Protein AF-A0A7S6M6T1-F1 (afdb_monomer)

Mean predicted aligned error: 17.31 Å

Secondary structure (DSSP, 8-state):
-----------------------------------------S-PPP--PPPPPP--PPPP--------------SSHHHHHHHHHHHHHHHHHHHHHHHHHHHHTT-HHHHHHHHHHHHHH--HHHHHHHHHHHHHHHSS-HHHHHHHHHHHHHHHHHTTS--------TTTHHHHHHHHHHHHHHHHT-EETTEEHHHHHH------S--TTHHHHHHHHHHHHHHHHHHHHH-THHHH-HHHHHHHHHHHHHHHHHHHHHHHSTTSTTS-----TT-------------------------------PPPPPP-----

Radius of gyration: 31.73 Å; Cα contacts (8 Å, |Δi|>4): 211; chains: 1; bounding box: 79×92×65 Å

Nearest PDB structures (foldseek):
  3zc1-assembly1_A  TM=2.848E-01  e=8.333E+00  Archaeoglobus fulgidus

Structure (mmCIF, N/CA/C/O backbone):
data_AF-A0A7S6M6T1-F1
#
_entry.id   AF-A0A7S6M6T1-F1
#
loop_
_atom_site.group_PDB
_atom_site.id
_atom_site.type_symbol
_atom_site.label_atom_id
_atom_site.label_alt_id
_atom_site.label_comp_id
_atom_site.label_asym_id
_atom_site.label_entity_id
_atom_site.label_seq_id
_atom_site.pdbx_PDB_ins_code
_atom_site.Cartn_x
_atom_site.Cartn_y
_atom_site.Cartn_z
_atom_site.occupancy
_atom_site.B_iso_or_equiv
_atom_site.auth_seq_id
_atom_site.auth_comp_id
_atom_site.auth_asym_id
_atom_site.auth_atom_id
_atom_site.pdbx_PDB_model_num
ATOM 1 N N . MET A 1 1 ? -15.841 44.728 19.110 1.00 36.66 1 MET A N 1
ATOM 2 C CA . MET A 1 1 ? -14.824 44.613 20.176 1.00 36.66 1 MET A CA 1
ATOM 3 C C . MET A 1 1 ? -13.758 43.644 19.700 1.00 36.66 1 MET A C 1
ATOM 5 O O . MET A 1 1 ? -14.072 42.495 19.432 1.00 36.66 1 MET A O 1
ATOM 9 N N . ARG A 1 2 ? -12.551 44.159 19.454 1.00 30.41 2 ARG A N 1
ATOM 10 C CA . ARG A 1 2 ? -11.388 43.414 18.962 1.00 30.41 2 ARG A CA 1
ATOM 11 C C . ARG A 1 2 ? -10.599 42.920 20.171 1.00 30.41 2 ARG A C 1
ATOM 13 O O . ARG A 1 2 ? -10.241 43.742 21.007 1.00 30.41 2 ARG A O 1
ATOM 20 N N . VAL A 1 3 ? -10.320 41.623 20.240 1.00 38.81 3 VAL A N 1
ATOM 21 C CA . VAL A 1 3 ? -9.345 41.059 21.178 1.00 38.81 3 VAL A CA 1
ATOM 22 C C . VAL A 1 3 ? -8.226 40.456 20.339 1.00 38.81 3 VAL A C 1
ATOM 24 O O . VAL A 1 3 ? -8.420 39.476 19.626 1.00 38.81 3 VAL A O 1
ATOM 27 N N . LEU A 1 4 ? -7.086 41.141 20.373 1.00 37.97 4 LEU A N 1
ATOM 28 C CA . LEU A 1 4 ? -5.793 40.695 19.871 1.00 37.97 4 LEU A CA 1
ATOM 29 C C . LEU A 1 4 ? -5.224 39.667 20.851 1.00 37.97 4 LEU A C 1
ATOM 31 O O . LEU A 1 4 ? -5.152 39.953 22.043 1.00 37.97 4 LEU A O 1
ATOM 35 N N . TRP A 1 5 ? -4.757 38.530 20.344 1.00 39.44 5 TRP A N 1
ATOM 36 C CA . TRP A 1 5 ? -3.744 37.725 21.021 1.00 39.44 5 TRP A CA 1
ATOM 37 C C . TRP A 1 5 ? -2.623 37.418 20.029 1.00 39.44 5 TRP A C 1
ATOM 39 O O . TRP A 1 5 ? -2.802 36.682 19.062 1.00 39.44 5 TRP A O 1
ATOM 49 N N . LEU A 1 6 ? -1.482 38.065 20.275 1.00 36.00 6 LEU A N 1
ATOM 50 C CA . LEU A 1 6 ? -0.175 37.715 19.736 1.00 36.00 6 LEU A CA 1
ATOM 51 C C . LEU A 1 6 ? 0.316 36.450 20.452 1.00 36.00 6 LEU A C 1
ATOM 53 O O . LEU A 1 6 ? 0.335 36.407 21.679 1.00 36.00 6 LEU A O 1
ATOM 57 N N . GLY A 1 7 ? 0.785 35.470 19.687 1.00 34.31 7 GLY A N 1
ATOM 58 C CA . GLY A 1 7 ? 1.542 34.327 20.187 1.00 34.31 7 GLY A CA 1
ATOM 59 C C . GLY A 1 7 ? 2.651 33.999 19.200 1.00 34.31 7 GLY A C 1
ATOM 60 O O . GLY A 1 7 ? 2.422 33.306 18.215 1.00 34.31 7 GLY A O 1
ATOM 61 N N . ALA A 1 8 ? 3.831 34.565 19.440 1.00 33.00 8 ALA A N 1
ATOM 62 C CA . ALA A 1 8 ? 5.048 34.298 18.692 1.00 33.00 8 ALA A CA 1
ATOM 63 C C . ALA A 1 8 ? 5.618 32.928 19.090 1.00 33.00 8 ALA A C 1
ATOM 65 O O . ALA A 1 8 ? 5.838 32.675 20.273 1.00 33.00 8 ALA A O 1
ATOM 66 N N . LEU A 1 9 ? 5.908 32.073 18.108 1.00 40.16 9 LEU A N 1
ATOM 67 C CA . LEU A 1 9 ? 6.779 30.912 18.280 1.00 40.16 9 LEU A CA 1
ATOM 68 C C . LEU A 1 9 ? 7.925 31.012 17.275 1.00 40.16 9 LEU A C 1
ATOM 70 O O . LEU A 1 9 ? 7.750 30.892 16.065 1.00 40.16 9 LEU A O 1
ATOM 74 N N . VAL A 1 10 ? 9.096 31.289 17.837 1.00 34.62 10 VAL A N 1
ATOM 75 C CA . VAL A 1 10 ? 10.409 31.275 17.202 1.00 34.62 10 VAL A CA 1
ATOM 76 C C . VAL A 1 10 ? 10.807 29.813 17.002 1.00 34.62 10 VAL A C 1
ATOM 78 O O . VAL A 1 10 ? 11.000 29.097 17.980 1.00 34.62 10 VAL A O 1
ATOM 81 N N . PHE A 1 11 ? 10.945 29.366 15.753 1.00 37.78 11 PHE A N 1
ATOM 82 C CA . PHE A 1 11 ? 11.653 28.126 15.434 1.00 37.78 11 PHE A CA 1
ATOM 83 C C . PHE A 1 11 ? 13.050 28.477 14.928 1.00 37.78 11 PHE A C 1
ATOM 85 O O . PHE A 1 11 ? 13.212 29.104 13.882 1.00 37.78 11 PHE A O 1
ATOM 92 N N . GLY A 1 12 ? 14.053 28.102 15.723 1.00 30.45 12 GLY A N 1
ATOM 93 C CA . GLY A 1 12 ? 15.462 28.227 15.385 1.00 30.45 12 GLY A CA 1
ATOM 94 C C . GLY A 1 12 ? 15.832 27.301 14.232 1.00 30.45 12 GLY A C 1
ATOM 95 O O . GLY A 1 12 ? 15.594 26.094 14.281 1.00 30.45 12 GLY A O 1
ATOM 96 N N . ALA A 1 13 ? 16.426 27.891 13.200 1.00 32.97 13 ALA A N 1
ATOM 97 C CA . ALA A 1 13 ? 17.108 27.189 12.132 1.00 32.97 13 ALA A CA 1
ATOM 98 C C . ALA A 1 13 ? 18.477 26.722 12.647 1.00 32.97 13 ALA A C 1
ATOM 100 O O . ALA A 1 13 ? 19.371 27.537 12.864 1.00 32.97 13 ALA A O 1
ATOM 101 N N . SER A 1 14 ? 18.637 25.414 12.836 1.00 34.06 14 SER A N 1
ATOM 102 C CA . SER A 1 14 ? 19.954 24.793 12.985 1.00 34.06 14 SER A CA 1
ATOM 103 C C . SER A 1 14 ? 20.406 24.298 11.618 1.00 34.06 14 SER A C 1
ATOM 105 O O . SER A 1 14 ? 19.928 23.285 11.112 1.00 34.06 14 SER A O 1
ATOM 107 N N . SER A 1 15 ? 21.321 25.053 11.019 1.00 33.53 15 SER A N 1
ATOM 108 C CA . SER A 1 15 ? 22.139 24.658 9.879 1.00 33.53 15 SER A CA 1
ATOM 109 C C . SER A 1 15 ? 23.118 23.561 10.302 1.00 33.53 15 SER A C 1
ATOM 111 O O . SER A 1 15 ? 23.934 23.787 11.196 1.00 33.53 15 SER A O 1
ATOM 113 N N . VAL A 1 16 ? 23.081 22.406 9.641 1.00 36.31 16 VAL A N 1
ATOM 114 C CA . VAL A 1 16 ? 24.173 21.424 9.674 1.00 36.31 16 VAL A CA 1
ATOM 115 C C . VAL A 1 16 ? 24.619 21.202 8.224 1.00 36.31 16 VAL A C 1
ATOM 117 O O . VAL A 1 16 ? 23.756 21.056 7.355 1.00 36.31 16 VAL A O 1
ATOM 120 N N . PRO A 1 17 ? 25.930 21.289 7.941 1.00 38.47 17 PRO A N 1
ATOM 121 C CA . PRO A 1 17 ? 26.457 21.422 6.590 1.00 38.47 17 PRO A CA 1
ATOM 122 C C . PRO A 1 17 ? 26.414 20.123 5.781 1.00 38.47 17 PRO A C 1
ATOM 124 O O . PRO A 1 17 ? 26.372 19.017 6.315 1.00 38.47 17 PRO A O 1
ATOM 127 N N . ALA A 1 18 ? 26.444 20.319 4.465 1.00 37.12 18 ALA A N 1
ATOM 128 C CA . ALA A 1 18 ? 26.695 19.307 3.460 1.00 37.12 18 ALA A CA 1
ATOM 129 C C . ALA A 1 18 ? 28.127 18.770 3.589 1.00 37.12 18 ALA A C 1
ATOM 131 O O . ALA A 1 18 ? 29.072 19.533 3.409 1.00 37.12 18 ALA A O 1
ATOM 132 N N . ASP A 1 19 ? 28.260 17.467 3.825 1.00 31.38 19 ASP A N 1
ATOM 133 C CA . ASP A 1 19 ? 29.472 16.719 3.501 1.00 31.38 19 ASP A CA 1
ATOM 134 C C . ASP A 1 19 ? 29.151 15.774 2.345 1.00 31.38 19 ASP A C 1
ATOM 136 O O . ASP A 1 19 ? 28.375 14.820 2.456 1.00 31.38 19 ASP A O 1
ATOM 140 N N . ALA A 1 20 ? 29.729 16.130 1.203 1.00 37.19 20 ALA A N 1
ATOM 141 C CA . ALA A 1 20 ? 29.879 15.287 0.040 1.00 37.19 20 ALA A CA 1
ATOM 142 C C . ALA A 1 20 ? 31.019 14.277 0.272 1.00 37.19 20 ALA A C 1
ATOM 144 O O . ALA A 1 20 ? 31.945 14.523 1.038 1.00 37.19 20 ALA A O 1
ATOM 145 N N . ASP A 1 21 ? 30.945 13.172 -0.467 1.00 35.16 21 ASP A N 1
ATOM 146 C CA . ASP A 1 21 ? 32.032 12.236 -0.767 1.00 35.16 21 ASP A CA 1
ATOM 147 C C . ASP A 1 21 ? 32.557 11.314 0.344 1.00 35.16 21 ASP A C 1
ATOM 149 O O . ASP A 1 21 ? 33.642 11.503 0.885 1.00 35.16 21 ASP A O 1
ATOM 153 N N . ILE A 1 22 ? 31.895 10.156 0.491 1.00 40.47 22 ILE A N 1
ATOM 154 C CA . ILE A 1 22 ? 32.612 8.868 0.515 1.00 40.47 22 ILE A CA 1
ATOM 155 C C . ILE A 1 22 ? 31.914 7.879 -0.431 1.00 40.47 22 ILE A C 1
ATOM 157 O O . ILE A 1 22 ? 30.947 7.200 -0.085 1.00 40.47 22 ILE A O 1
ATOM 161 N N . LEU A 1 23 ? 32.459 7.778 -1.643 1.00 38.69 23 LEU A N 1
ATOM 162 C CA . LEU A 1 23 ? 32.300 6.643 -2.548 1.00 38.69 23 LEU A CA 1
ATOM 163 C C . LEU A 1 23 ? 33.016 5.414 -1.966 1.00 38.69 23 LEU A C 1
ATOM 165 O O . LEU A 1 23 ? 34.233 5.431 -1.783 1.00 38.69 23 LEU A O 1
ATOM 169 N N . ARG A 1 24 ? 32.301 4.298 -1.797 1.00 36.53 24 ARG A N 1
ATOM 170 C CA . ARG A 1 24 ? 32.852 2.973 -2.126 1.00 36.53 24 ARG A CA 1
ATOM 171 C C . ARG A 1 24 ? 31.738 1.970 -2.381 1.00 36.53 24 ARG A C 1
ATOM 173 O O . ARG A 1 24 ? 30.989 1.591 -1.486 1.00 36.53 24 ARG A O 1
ATOM 180 N N . ALA A 1 25 ? 31.674 1.556 -3.640 1.00 39.75 25 ALA A N 1
ATOM 181 C CA . ALA A 1 25 ? 30.889 0.446 -4.133 1.00 39.75 25 ALA A CA 1
ATOM 182 C C . ALA A 1 25 ? 31.080 -0.797 -3.251 1.00 39.75 25 ALA A C 1
ATOM 184 O O . ALA A 1 25 ? 32.192 -1.301 -3.099 1.00 39.75 25 ALA A O 1
ATOM 185 N N . SER A 1 26 ? 29.979 -1.297 -2.695 1.00 34.84 26 SER A N 1
ATOM 186 C CA . SER A 1 26 ? 29.872 -2.680 -2.245 1.00 34.84 26 SER A CA 1
ATOM 187 C C . SER A 1 26 ? 29.060 -3.415 -3.300 1.00 34.84 26 SER A C 1
ATOM 189 O O . SER A 1 26 ? 27.831 -3.363 -3.321 1.00 34.84 26 SER A O 1
ATOM 191 N N . SER A 1 27 ? 29.770 -4.056 -4.221 1.00 37.03 27 SER A N 1
ATOM 192 C CA . SER A 1 27 ? 29.250 -5.085 -5.112 1.00 37.03 27 SER A CA 1
ATOM 193 C C . SER A 1 27 ? 28.874 -6.311 -4.278 1.00 37.03 27 SER A C 1
ATOM 195 O O . SER A 1 27 ? 29.598 -7.300 -4.213 1.00 37.03 27 SER A O 1
ATOM 197 N N . ALA A 1 28 ? 27.733 -6.235 -3.594 1.00 38.28 28 ALA A N 1
ATOM 198 C CA . ALA A 1 28 ? 27.100 -7.410 -3.025 1.00 38.28 28 ALA A CA 1
ATOM 199 C C . ALA A 1 28 ? 26.429 -8.173 -4.169 1.00 38.28 28 ALA A C 1
ATOM 201 O O . ALA A 1 28 ? 25.360 -7.805 -4.656 1.00 38.28 28 ALA A O 1
ATOM 202 N N . SER A 1 29 ? 27.089 -9.234 -4.617 1.00 35.72 29 SER A N 1
ATOM 203 C CA . SER A 1 29 ? 26.518 -10.280 -5.453 1.00 35.72 29 SER A CA 1
ATOM 204 C C . SER A 1 29 ? 25.339 -10.909 -4.704 1.00 35.72 29 SER A C 1
ATOM 206 O O . SER A 1 29 ? 25.493 -11.818 -3.890 1.00 35.72 29 SER A O 1
ATOM 208 N N . CYS A 1 30 ? 24.136 -10.398 -4.953 1.00 33.50 30 CYS A N 1
ATOM 209 C CA . CYS A 1 30 ? 22.899 -11.038 -4.532 1.00 33.50 30 CYS A CA 1
ATOM 210 C C . CYS A 1 30 ? 22.705 -12.295 -5.383 1.00 33.50 30 CYS A C 1
ATOM 212 O O . CYS A 1 30 ? 22.097 -12.241 -6.450 1.00 33.50 30 CYS A O 1
ATOM 214 N N . HIS A 1 31 ? 23.226 -13.434 -4.918 1.00 30.86 31 HIS A N 1
ATOM 215 C CA . HIS A 1 31 ? 22.712 -14.716 -5.381 1.00 30.86 31 HIS A CA 1
ATOM 216 C C . HIS A 1 31 ? 21.223 -14.766 -4.997 1.00 30.86 31 HIS A C 1
ATOM 218 O O . HIS A 1 31 ? 20.850 -14.670 -3.826 1.00 30.86 31 HIS A O 1
ATOM 224 N N . TRP A 1 32 ? 20.348 -14.807 -5.991 1.00 35.44 32 TRP A N 1
ATOM 225 C CA . TRP A 1 32 ? 18.948 -15.125 -5.768 1.00 35.44 32 TRP A CA 1
ATOM 226 C C . TRP A 1 32 ? 18.827 -16.644 -5.828 1.00 35.44 32 TRP A C 1
ATOM 228 O O . TRP A 1 32 ? 19.238 -17.222 -6.835 1.00 35.44 32 TRP A O 1
ATOM 238 N N . PRO A 1 33 ? 18.277 -17.327 -4.810 1.00 37.47 33 PRO A N 1
ATOM 239 C CA . PRO A 1 33 ? 17.824 -18.684 -5.039 1.00 37.47 33 PRO A CA 1
ATOM 240 C C . PRO A 1 33 ? 16.689 -18.603 -6.064 1.00 37.47 33 PRO A C 1
ATOM 242 O O . PRO A 1 33 ? 15.762 -17.804 -5.910 1.00 37.47 33 PRO A O 1
ATOM 245 N N . ALA A 1 34 ? 16.782 -19.399 -7.127 1.00 35.66 34 ALA A N 1
ATOM 246 C CA . ALA A 1 34 ? 15.692 -19.589 -8.068 1.00 35.66 34 ALA A CA 1
ATOM 247 C C . ALA A 1 34 ? 14.478 -20.123 -7.292 1.00 35.66 34 ALA A C 1
ATOM 249 O O . ALA A 1 34 ? 14.425 -21.293 -6.918 1.00 35.66 34 ALA A O 1
ATOM 250 N N . ILE A 1 35 ? 13.526 -19.243 -6.981 1.00 40.62 35 ILE A N 1
ATOM 251 C CA . ILE A 1 35 ? 12.243 -19.641 -6.410 1.00 40.62 35 ILE A CA 1
ATOM 252 C C . ILE A 1 35 ? 11.411 -20.153 -7.581 1.00 40.62 35 ILE A C 1
ATOM 254 O O . ILE A 1 35 ? 10.995 -19.380 -8.445 1.00 40.62 35 ILE A O 1
ATOM 258 N N . ASN A 1 36 ? 11.227 -21.471 -7.618 1.00 30.11 36 ASN A N 1
ATOM 259 C CA . ASN A 1 36 ? 10.348 -22.135 -8.565 1.00 30.11 36 ASN A CA 1
ATOM 260 C C . ASN A 1 36 ? 8.898 -21.722 -8.259 1.00 30.11 36 ASN A C 1
ATOM 262 O O . ASN A 1 36 ? 8.422 -21.893 -7.134 1.00 30.11 36 ASN A O 1
ATOM 266 N N . TRP A 1 37 ? 8.225 -21.119 -9.236 1.00 36.62 37 TRP A N 1
ATOM 267 C CA . TRP A 1 37 ? 6.844 -20.657 -9.118 1.00 36.62 37 TRP A CA 1
ATOM 268 C C . TRP A 1 37 ? 5.882 -21.786 -9.487 1.00 36.62 37 TRP A C 1
ATOM 270 O O . TRP A 1 37 ? 5.326 -21.777 -10.579 1.00 36.62 37 TRP A O 1
ATOM 280 N N . ASP A 1 38 ? 5.649 -22.709 -8.556 1.00 35.38 38 ASP A N 1
ATOM 281 C CA . ASP A 1 38 ? 4.478 -23.587 -8.602 1.00 35.38 38 ASP A CA 1
ATOM 282 C C . ASP A 1 38 ? 3.482 -23.163 -7.512 1.00 35.38 38 ASP A C 1
ATOM 284 O O . ASP A 1 38 ? 3.803 -23.095 -6.322 1.00 35.38 38 ASP A O 1
ATOM 288 N N . LEU A 1 39 ? 2.265 -22.812 -7.938 1.00 38.06 39 LEU A N 1
ATOM 289 C CA . LEU A 1 39 ? 1.120 -22.571 -7.057 1.00 38.06 39 LEU A CA 1
ATOM 290 C C . LEU A 1 39 ? 0.782 -23.853 -6.271 1.00 38.06 39 LEU A C 1
ATOM 292 O O . LEU A 1 39 ? 0.838 -24.935 -6.853 1.00 38.06 39 LEU A O 1
ATOM 296 N N . PRO A 1 40 ? 0.339 -23.775 -5.002 1.00 41.09 40 PRO A N 1
ATOM 297 C CA . PRO A 1 40 ? -0.180 -24.950 -4.326 1.00 41.09 40 PRO A CA 1
ATOM 298 C C . PRO A 1 40 ? -1.644 -25.175 -4.717 1.00 41.09 40 PRO A C 1
ATOM 300 O O . PRO A 1 40 ? -2.518 -24.404 -4.319 1.00 41.09 40 PRO A O 1
ATOM 303 N N . ASP A 1 41 ? -1.899 -26.273 -5.425 1.00 36.72 41 ASP A N 1
ATOM 304 C CA . ASP A 1 41 ? -3.097 -27.072 -5.185 1.00 36.72 41 ASP A CA 1
ATOM 305 C C . ASP A 1 41 ? -2.718 -28.274 -4.306 1.00 36.72 41 ASP A C 1
ATOM 307 O O . ASP A 1 41 ? -1.592 -28.768 -4.323 1.00 36.72 41 ASP A O 1
ATOM 311 N N . ALA A 1 42 ? -3.663 -28.661 -3.462 1.00 41.09 42 ALA A N 1
ATOM 312 C CA . ALA A 1 42 ? -3.578 -29.606 -2.356 1.00 41.09 42 ALA A CA 1
ATOM 313 C C . ALA A 1 42 ? -2.678 -30.857 -2.517 1.00 41.09 42 ALA A C 1
ATOM 315 O O . ALA A 1 42 ? -2.725 -31.556 -3.525 1.00 41.09 42 ALA A O 1
ATOM 316 N N . SER A 1 43 ? -2.070 -31.236 -1.378 1.00 32.62 43 SER A N 1
ATOM 317 C CA . SER A 1 43 ? -1.657 -32.590 -0.931 1.00 32.62 43 SER A CA 1
ATOM 318 C C . SER A 1 43 ? -0.147 -32.785 -0.760 1.00 32.62 43 SER A C 1
ATOM 320 O O . SER A 1 43 ? 0.594 -32.973 -1.715 1.00 32.62 43 SER A O 1
ATOM 322 N N . PHE A 1 44 ? 0.297 -32.823 0.500 1.00 35.47 44 PHE A N 1
ATOM 323 C CA . PHE A 1 44 ? 1.614 -33.332 0.888 1.00 35.47 44 PHE A CA 1
ATOM 324 C C . PHE A 1 44 ? 1.543 -34.848 1.121 1.00 35.47 44 PHE A C 1
ATOM 326 O O . PHE A 1 44 ? 0.858 -35.271 2.055 1.00 35.47 44 PHE A O 1
ATOM 333 N N . PRO A 1 45 ? 2.324 -35.666 0.401 1.00 41.38 45 PRO A N 1
ATOM 334 C CA . PRO A 1 45 ? 2.858 -36.896 0.947 1.00 41.38 45 PRO A CA 1
ATOM 335 C C . PRO A 1 45 ? 4.276 -36.649 1.477 1.00 41.38 45 PRO A C 1
ATOM 337 O O . PRO A 1 45 ? 5.200 -36.286 0.754 1.00 41.38 45 PRO A O 1
ATOM 340 N N . SER A 1 46 ? 4.419 -36.857 2.783 1.00 48.53 46 SER A N 1
ATOM 341 C CA . SER A 1 46 ? 5.687 -37.086 3.473 1.00 48.53 46 SER A CA 1
ATOM 342 C C . SER A 1 46 ? 6.414 -38.271 2.840 1.00 48.53 46 SER A C 1
ATOM 344 O O . SER A 1 46 ? 5.859 -39.359 2.887 1.00 48.53 46 SER A O 1
ATOM 346 N N . HIS A 1 47 ? 7.631 -38.087 2.314 1.00 40.19 47 HIS A N 1
ATOM 347 C CA . HIS A 1 47 ? 8.658 -39.135 2.252 1.00 40.19 47 HIS A CA 1
ATOM 348 C C . HIS A 1 47 ? 10.064 -38.559 2.012 1.00 40.19 47 HIS A C 1
ATOM 350 O O . HIS A 1 47 ? 10.295 -37.827 1.058 1.00 40.19 47 HIS A O 1
ATOM 356 N N . GLY A 1 48 ? 11.010 -39.007 2.845 1.00 35.56 48 GLY A N 1
ATOM 357 C CA . GLY A 1 48 ? 12.342 -39.420 2.389 1.00 35.56 48 GLY A CA 1
ATOM 358 C C . GLY A 1 48 ? 13.449 -38.367 2.370 1.00 35.56 48 GLY A C 1
ATOM 359 O O . GLY A 1 48 ? 13.653 -37.683 1.378 1.00 35.56 48 GLY A O 1
ATOM 360 N N . ILE A 1 49 ? 14.249 -38.345 3.437 1.00 47.94 49 ILE A N 1
ATOM 361 C CA . ILE A 1 49 ? 15.610 -37.789 3.450 1.00 47.94 49 ILE A CA 1
ATOM 362 C C . ILE A 1 49 ? 16.481 -38.630 2.493 1.00 47.94 49 ILE A C 1
ATOM 364 O O . ILE A 1 49 ? 16.575 -39.839 2.721 1.00 47.94 49 ILE A O 1
ATOM 368 N N . PRO A 1 50 ? 17.145 -38.060 1.468 1.00 52.12 50 PRO A N 1
ATOM 369 C CA . PRO A 1 50 ? 18.164 -38.793 0.727 1.00 52.12 50 PRO A CA 1
ATOM 370 C C . PRO A 1 50 ? 19.504 -38.802 1.491 1.00 52.12 50 PRO A C 1
ATOM 372 O O . PRO A 1 50 ? 19.861 -37.805 2.128 1.00 52.12 50 PRO A O 1
ATOM 375 N N . PRO A 1 51 ? 20.255 -39.918 1.452 1.00 54.44 51 PRO A N 1
ATOM 376 C CA . PRO A 1 51 ? 21.543 -40.033 2.117 1.00 54.44 51 PRO A CA 1
ATOM 377 C C . PRO A 1 51 ? 22.663 -39.277 1.388 1.00 54.44 51 PRO A C 1
ATOM 379 O O . PRO A 1 51 ? 22.657 -39.082 0.175 1.00 54.44 51 PRO A O 1
ATOM 382 N N . LYS A 1 52 ? 23.633 -38.888 2.216 1.00 49.53 52 LYS A N 1
ATOM 383 C CA . LYS A 1 52 ? 24.937 -38.278 1.936 1.00 49.53 52 LYS A CA 1
ATOM 384 C C . LYS A 1 52 ? 25.683 -39.046 0.830 1.00 49.53 52 LYS A C 1
ATOM 386 O O . LYS A 1 52 ? 25.884 -40.247 0.978 1.00 49.53 52 LYS A O 1
ATOM 391 N N . ALA A 1 53 ? 26.094 -38.350 -0.230 1.00 46.78 53 ALA A N 1
ATOM 392 C CA . ALA A 1 53 ? 26.999 -38.880 -1.248 1.00 46.78 53 ALA A CA 1
ATOM 393 C C . ALA A 1 53 ? 28.431 -38.393 -0.992 1.00 46.78 53 ALA A C 1
ATOM 395 O O . ALA A 1 53 ? 28.645 -37.258 -0.561 1.00 46.78 53 ALA A O 1
ATOM 396 N N . ASP A 1 54 ? 29.355 -39.316 -1.229 1.00 49.69 54 ASP A N 1
ATOM 397 C CA . ASP A 1 54 ? 30.760 -39.330 -0.849 1.00 49.69 54 ASP A CA 1
ATOM 398 C C . ASP A 1 54 ? 31.662 -38.316 -1.570 1.00 49.69 54 ASP A C 1
ATOM 400 O O . ASP A 1 54 ? 31.412 -37.894 -2.701 1.00 49.69 54 ASP A O 1
ATOM 404 N N . ASP A 1 55 ? 32.768 -38.008 -0.887 1.00 51.41 55 ASP A N 1
ATOM 405 C CA . ASP A 1 55 ? 33.952 -37.308 -1.379 1.00 51.41 55 ASP A CA 1
ATOM 406 C C . ASP A 1 55 ? 34.585 -38.048 -2.571 1.00 51.41 55 ASP A C 1
ATOM 408 O O . ASP A 1 55 ? 35.232 -39.088 -2.426 1.00 51.41 55 ASP A O 1
ATOM 412 N N . GLY A 1 56 ? 34.433 -37.477 -3.766 1.00 45.72 56 GLY A N 1
ATOM 413 C CA . GLY A 1 56 ? 35.113 -37.906 -4.986 1.00 45.72 56 GLY A CA 1
ATOM 414 C C . GLY A 1 56 ? 36.305 -37.009 -5.310 1.00 45.72 56 GLY A C 1
ATOM 415 O O . GLY A 1 56 ? 36.152 -35.916 -5.848 1.00 45.72 56 GLY A O 1
ATOM 416 N N . THR A 1 57 ? 37.504 -37.495 -5.000 1.00 49.81 57 THR A N 1
ATOM 417 C CA . THR A 1 57 ? 38.804 -36.948 -5.410 1.00 49.81 57 THR A CA 1
ATOM 418 C C . THR A 1 57 ? 38.918 -36.883 -6.939 1.00 49.81 57 THR A C 1
ATOM 420 O O . THR A 1 57 ? 38.930 -37.925 -7.592 1.00 49.81 57 THR A O 1
ATOM 423 N N . LEU A 1 58 ? 39.067 -35.687 -7.523 1.00 52.03 58 LEU A N 1
ATOM 424 C CA . LEU A 1 58 ? 39.448 -35.538 -8.932 1.00 52.03 58 LEU A CA 1
ATOM 425 C C . LEU A 1 58 ? 40.931 -35.191 -9.055 1.00 52.03 58 LEU A C 1
ATOM 427 O O . LEU A 1 58 ? 41.418 -34.169 -8.571 1.00 52.03 58 LEU A O 1
ATOM 431 N N . GLN A 1 59 ? 41.635 -36.114 -9.701 1.00 41.88 59 GLN A N 1
ATOM 432 C CA . GLN A 1 59 ? 43.042 -36.049 -10.036 1.00 41.88 59 GLN A CA 1
ATOM 433 C C . GLN A 1 59 ? 43.307 -34.965 -11.084 1.00 41.88 59 GLN A C 1
ATOM 435 O O . GLN A 1 59 ? 42.713 -34.939 -12.160 1.00 41.88 59 GLN A O 1
ATOM 440 N N . SER A 1 60 ? 44.276 -34.114 -10.755 1.00 50.50 60 SER A N 1
ATOM 441 C CA . SER A 1 60 ? 45.024 -33.273 -11.682 1.00 50.50 60 SER A CA 1
ATOM 442 C C . SER A 1 60 ? 45.747 -34.145 -12.709 1.00 50.50 60 SER A C 1
ATOM 444 O O . SER A 1 60 ? 46.580 -34.974 -12.340 1.00 50.50 60 SER A O 1
ATOM 446 N N . THR A 1 61 ? 45.454 -33.953 -13.996 1.00 47.75 61 THR A N 1
ATOM 447 C CA . THR A 1 61 ? 46.301 -34.446 -15.086 1.00 47.75 61 THR A CA 1
ATOM 448 C C . THR A 1 61 ? 46.398 -33.417 -16.209 1.00 47.75 61 THR A C 1
ATOM 450 O O . THR A 1 61 ? 45.398 -32.949 -16.740 1.00 47.75 61 THR A O 1
ATOM 453 N N . GLY A 1 62 ? 47.642 -33.127 -16.596 1.00 42.94 62 GLY A N 1
ATOM 454 C CA . GLY A 1 62 ? 47.999 -32.935 -17.999 1.00 42.94 62 GLY A CA 1
ATOM 455 C C . GLY A 1 62 ? 47.925 -31.518 -18.550 1.00 42.94 62 GLY A C 1
ATOM 456 O O . GLY A 1 62 ? 47.025 -31.190 -19.314 1.00 42.94 62 GLY A O 1
ATOM 457 N N . ALA A 1 63 ? 48.964 -30.728 -18.279 1.00 49.31 63 ALA A N 1
ATOM 458 C CA . ALA A 1 63 ? 49.347 -29.624 -19.148 1.00 49.31 63 ALA A CA 1
ATOM 459 C C . ALA A 1 63 ? 49.755 -30.157 -20.536 1.00 49.31 63 ALA A C 1
ATOM 461 O O . ALA A 1 63 ? 50.581 -31.068 -20.640 1.00 49.31 63 ALA A O 1
ATOM 462 N N . LYS A 1 64 ? 49.212 -29.554 -21.597 1.00 57.62 64 LYS A N 1
ATOM 463 C CA . LYS A 1 64 ? 49.699 -29.682 -22.975 1.00 57.62 64 LYS A CA 1
ATOM 464 C C . LYS A 1 64 ? 49.804 -28.274 -23.575 1.00 57.62 64 LYS A C 1
ATOM 466 O O . LYS A 1 64 ? 48.797 -27.571 -23.565 1.00 57.62 64 LYS A O 1
ATOM 471 N N . PRO A 1 65 ? 50.975 -27.853 -24.079 1.00 55.88 65 PRO A N 1
ATOM 472 C CA . PRO A 1 65 ? 51.083 -26.665 -24.909 1.00 55.88 65 PRO A CA 1
ATOM 473 C C . PRO A 1 65 ? 50.757 -27.057 -26.356 1.00 55.88 65 PRO A C 1
ATOM 475 O O . PRO A 1 65 ? 51.253 -28.073 -26.846 1.00 55.88 65 PRO A O 1
ATOM 478 N N . LEU A 1 66 ? 49.905 -26.285 -27.023 1.00 49.84 66 LEU A N 1
ATOM 479 C CA . LEU A 1 66 ? 49.702 -26.381 -28.465 1.00 49.84 66 LEU A CA 1
ATOM 480 C C . LEU A 1 66 ? 49.402 -24.990 -29.025 1.00 49.84 66 LEU A C 1
ATOM 482 O O . LEU A 1 66 ? 48.341 -24.425 -28.787 1.00 49.84 66 LEU A O 1
ATOM 486 N N . ASP A 1 67 ? 50.422 -24.488 -29.709 1.00 47.78 67 ASP A N 1
ATOM 487 C CA . ASP A 1 67 ? 50.392 -23.853 -31.021 1.00 47.78 67 ASP A CA 1
ATOM 488 C C . ASP A 1 67 ? 49.470 -22.650 -31.254 1.00 47.78 67 ASP A C 1
ATOM 490 O O . ASP A 1 67 ? 48.261 -22.735 -31.462 1.00 47.78 67 ASP A O 1
ATOM 494 N N . GLU A 1 68 ? 50.155 -21.512 -31.342 1.00 56.44 68 GLU A N 1
ATOM 495 C CA . GLU A 1 68 ? 49.776 -20.300 -32.050 1.00 56.44 68 GLU A CA 1
ATOM 496 C C . GLU A 1 68 ? 49.479 -20.598 -33.531 1.00 56.44 68 GLU A C 1
ATOM 498 O O . GLU A 1 68 ? 50.391 -20.827 -34.323 1.00 56.44 68 GLU A O 1
ATOM 503 N N . ALA A 1 69 ? 48.208 -20.548 -33.932 1.00 54.47 69 ALA A N 1
ATOM 504 C CA . ALA A 1 69 ? 47.801 -20.250 -35.306 1.00 54.47 69 ALA A CA 1
ATOM 505 C C . ALA A 1 69 ? 46.298 -19.941 -35.357 1.00 54.47 69 ALA A C 1
ATOM 507 O O . ALA A 1 69 ? 45.480 -20.803 -35.050 1.00 54.47 69 ALA A O 1
ATOM 508 N N . GLY A 1 70 ? 45.930 -18.737 -35.808 1.00 52.25 70 GLY A N 1
ATOM 509 C CA . GLY A 1 70 ? 44.556 -18.458 -36.246 1.00 52.25 70 GLY A CA 1
ATOM 510 C C . GLY A 1 70 ? 43.945 -17.156 -35.742 1.00 52.25 70 GLY A C 1
ATOM 511 O O . GLY A 1 70 ? 42.871 -17.172 -35.155 1.00 52.25 70 GLY A O 1
ATOM 512 N N . GLN A 1 71 ? 44.599 -16.023 -36.001 1.00 55.50 71 GLN A N 1
ATOM 513 C CA . GLN A 1 71 ? 43.923 -14.725 -36.025 1.00 55.50 71 GLN A CA 1
ATOM 514 C C . GLN A 1 71 ? 42.901 -14.670 -37.174 1.00 55.50 71 GLN A C 1
ATOM 516 O O . GLN A 1 71 ? 43.148 -15.220 -38.248 1.00 55.50 71 GLN A O 1
ATOM 521 N N . SER A 1 72 ? 41.827 -13.900 -36.951 1.00 55.94 72 SER A N 1
ATOM 522 C CA . SER A 1 72 ? 40.792 -13.419 -37.891 1.00 55.94 72 SER A CA 1
ATOM 523 C C . SER A 1 72 ? 39.527 -14.276 -38.090 1.00 55.94 72 SER A C 1
ATOM 525 O O . SER A 1 72 ? 39.212 -14.710 -39.195 1.00 55.94 72 SER A O 1
ATOM 527 N N . LYS A 1 73 ? 38.722 -14.447 -37.028 1.00 54.31 73 LYS A N 1
ATOM 528 C CA . LYS A 1 73 ? 37.285 -14.768 -37.169 1.00 54.31 73 LYS A CA 1
ATOM 529 C C . LYS A 1 73 ? 36.400 -14.250 -36.016 1.00 54.31 73 LYS A C 1
ATOM 531 O O . LYS A 1 73 ? 35.392 -14.870 -35.721 1.00 54.31 73 LYS A O 1
ATOM 536 N N . ASP A 1 74 ? 36.740 -13.116 -35.397 1.00 55.41 74 ASP A N 1
ATOM 537 C CA . ASP A 1 74 ? 36.013 -12.609 -34.211 1.00 55.41 74 ASP A CA 1
ATOM 538 C C . ASP A 1 74 ? 35.205 -11.314 -34.445 1.00 55.41 74 ASP A C 1
ATOM 540 O O . ASP A 1 74 ? 34.512 -10.847 -33.547 1.00 55.41 74 ASP A O 1
ATOM 544 N N . GLU A 1 75 ? 35.224 -10.728 -35.648 1.00 55.38 75 GLU A N 1
ATOM 545 C CA . GLU A 1 75 ? 34.564 -9.427 -35.895 1.00 55.38 75 GLU A CA 1
ATOM 546 C C . GLU A 1 75 ? 33.121 -9.526 -36.425 1.00 55.38 75 GLU A C 1
ATOM 548 O O . GLU A 1 75 ? 32.427 -8.516 -36.494 1.00 55.38 75 GLU A O 1
ATOM 553 N N . ALA A 1 76 ? 32.638 -10.721 -36.787 1.00 54.53 76 ALA A N 1
ATOM 554 C CA . ALA A 1 76 ? 31.291 -10.899 -37.352 1.00 54.53 76 ALA A CA 1
ATOM 555 C C . ALA A 1 76 ? 30.244 -11.415 -36.345 1.00 54.53 76 ALA A C 1
ATOM 557 O O . ALA A 1 76 ? 29.048 -11.321 -36.612 1.00 54.53 76 ALA A O 1
ATOM 558 N N . GLU A 1 77 ? 30.662 -11.957 -35.198 1.00 53.75 77 GLU A N 1
ATOM 559 C CA . GLU A 1 77 ? 29.743 -12.552 -34.211 1.00 53.75 77 GLU A CA 1
ATOM 560 C C . GLU A 1 77 ? 29.239 -11.521 -33.181 1.00 53.75 77 GLU A C 1
ATOM 562 O O . GLU A 1 77 ? 28.142 -11.651 -32.647 1.00 53.75 77 GLU A O 1
ATOM 567 N N . THR A 1 78 ? 29.964 -10.413 -32.990 1.00 55.44 78 THR A N 1
ATOM 568 C CA . THR A 1 78 ? 29.604 -9.335 -32.049 1.00 55.44 78 THR A CA 1
ATOM 569 C C . THR A 1 78 ? 28.452 -8.446 -32.535 1.00 55.44 78 THR A C 1
ATOM 571 O O . THR A 1 78 ? 27.751 -7.832 -31.727 1.00 55.44 78 THR A O 1
ATOM 574 N N . THR A 1 79 ? 28.219 -8.362 -33.848 1.00 60.69 79 THR A N 1
ATOM 575 C CA . THR A 1 79 ? 27.152 -7.512 -34.407 1.00 60.69 79 THR A CA 1
ATOM 576 C C . THR A 1 79 ? 25.768 -8.152 -34.258 1.00 60.69 79 THR A C 1
ATOM 578 O O . THR A 1 79 ? 24.802 -7.450 -33.977 1.00 60.69 79 THR A O 1
ATOM 581 N N . ALA A 1 80 ? 25.663 -9.482 -34.363 1.00 62.41 80 ALA A N 1
ATOM 582 C CA . ALA A 1 80 ? 24.380 -10.186 -34.288 1.00 62.41 80 ALA A CA 1
ATOM 583 C C . ALA A 1 80 ? 23.772 -10.190 -32.870 1.00 62.41 80 ALA A C 1
ATOM 585 O O . ALA A 1 80 ? 22.564 -10.023 -32.715 1.00 62.41 80 ALA A O 1
ATOM 586 N N . GLU A 1 81 ? 24.601 -10.311 -31.827 1.00 61.56 81 GLU A N 1
ATOM 587 C CA . GLU A 1 81 ? 24.138 -10.283 -30.429 1.00 61.56 81 GLU A CA 1
ATOM 588 C C . GLU A 1 81 ? 23.665 -8.876 -29.996 1.00 61.56 81 GLU A C 1
ATOM 590 O O . GLU A 1 81 ? 22.779 -8.721 -29.148 1.00 61.56 81 GLU A O 1
ATOM 595 N N . SER A 1 82 ? 24.205 -7.832 -30.633 1.00 63.72 82 SER A N 1
ATOM 596 C CA . SER A 1 82 ? 23.822 -6.436 -30.384 1.00 63.72 82 SER A CA 1
ATOM 597 C C . SER A 1 82 ? 22.431 -6.100 -30.946 1.00 63.72 82 SER A C 1
ATOM 599 O O . SER A 1 82 ? 21.654 -5.403 -30.293 1.00 63.72 82 SER A O 1
ATOM 601 N N . ASP A 1 83 ? 22.073 -6.642 -32.113 1.00 71.00 83 ASP A N 1
ATOM 602 C CA . ASP A 1 83 ? 20.761 -6.404 -32.733 1.00 71.00 83 ASP A CA 1
ATOM 603 C C . ASP A 1 83 ? 19.624 -7.161 -32.017 1.00 71.00 83 ASP A C 1
ATOM 605 O O . ASP A 1 83 ? 18.520 -6.632 -31.854 1.00 71.00 83 ASP A O 1
ATOM 609 N N . GLU A 1 84 ? 19.880 -8.380 -31.524 1.00 77.12 84 GLU A N 1
ATOM 610 C CA . GLU A 1 84 ? 18.871 -9.164 -30.792 1.00 77.12 84 GLU A CA 1
ATOM 611 C C . GLU A 1 84 ? 18.548 -8.549 -29.419 1.00 77.12 84 GLU A C 1
ATOM 613 O O . GLU A 1 84 ? 17.387 -8.506 -28.994 1.00 77.12 84 GLU A O 1
ATOM 618 N N . THR A 1 85 ? 19.561 -8.012 -28.734 1.00 77.44 85 THR A N 1
ATOM 619 C CA . THR A 1 85 ? 19.381 -7.347 -27.436 1.00 77.44 85 THR A CA 1
ATOM 620 C C . THR A 1 85 ? 18.610 -6.034 -27.560 1.00 77.44 85 THR A C 1
ATOM 622 O O . THR A 1 85 ? 17.671 -5.818 -26.790 1.00 77.44 85 THR A O 1
ATOM 625 N N . ALA A 1 86 ? 18.906 -5.218 -28.577 1.00 77.69 86 ALA A N 1
ATOM 626 C CA . ALA A 1 86 ? 18.159 -3.991 -28.855 1.00 77.69 86 ALA A CA 1
ATOM 627 C C . ALA A 1 86 ? 16.660 -4.261 -29.096 1.00 77.69 86 ALA A C 1
ATOM 629 O O . ALA A 1 86 ? 15.800 -3.581 -28.530 1.00 77.69 86 ALA A O 1
ATOM 630 N N . GLY A 1 87 ? 16.326 -5.308 -29.860 1.00 87.94 87 GLY A N 1
ATOM 631 C CA . GLY A 1 87 ? 14.933 -5.687 -30.117 1.00 87.94 87 GLY A CA 1
ATOM 632 C C . GLY A 1 87 ? 14.170 -6.126 -28.859 1.00 87.94 87 GLY A C 1
ATOM 633 O O . GLY A 1 87 ? 12.997 -5.774 -28.684 1.00 87.94 87 GLY A O 1
ATOM 634 N N . ALA A 1 88 ? 14.829 -6.861 -27.957 1.00 89.31 88 ALA A N 1
ATOM 635 C CA . ALA A 1 88 ? 14.241 -7.288 -26.686 1.00 89.31 88 ALA A CA 1
ATOM 636 C C . ALA A 1 88 ? 13.958 -6.101 -25.749 1.00 89.31 88 ALA A C 1
ATOM 638 O O . ALA A 1 88 ? 12.920 -6.062 -25.080 1.00 89.31 88 ALA A O 1
ATOM 639 N N . ASP A 1 89 ? 14.849 -5.111 -25.741 1.00 90.56 89 ASP A N 1
ATOM 640 C CA . ASP A 1 89 ? 14.724 -3.907 -24.924 1.00 90.56 89 ASP A CA 1
ATOM 641 C C . ASP A 1 89 ? 13.554 -3.023 -25.380 1.00 90.56 89 ASP A C 1
ATOM 643 O O . ASP A 1 89 ? 12.698 -2.649 -24.573 1.00 90.56 89 ASP A O 1
ATOM 647 N N . GLU A 1 90 ? 13.428 -2.785 -26.687 1.00 92.94 90 GLU A N 1
ATOM 648 C CA . GLU A 1 90 ? 12.276 -2.078 -27.261 1.00 92.94 90 GLU A CA 1
ATOM 649 C C . GLU A 1 90 ? 10.954 -2.820 -27.023 1.00 92.94 90 GLU A C 1
ATOM 651 O O . GLU A 1 90 ? 9.882 -2.215 -26.887 1.00 92.94 90 GLU A O 1
ATOM 656 N N . GLN A 1 91 ? 10.984 -4.156 -27.008 1.00 95.06 91 GLN A N 1
ATOM 657 C CA . GLN A 1 91 ? 9.807 -4.950 -26.676 1.00 95.06 91 GLN A CA 1
ATOM 658 C C . GLN A 1 91 ? 9.418 -4.779 -25.202 1.00 95.06 91 GLN A C 1
ATOM 660 O O . GLN A 1 91 ? 8.227 -4.648 -24.906 1.00 95.06 91 GLN A O 1
ATOM 665 N N . ALA A 1 92 ? 10.387 -4.747 -24.284 1.00 96.19 92 ALA A N 1
ATOM 666 C CA . ALA A 1 92 ? 10.135 -4.513 -22.865 1.00 96.19 92 ALA A CA 1
ATOM 667 C C . ALA A 1 92 ? 9.516 -3.128 -22.619 1.00 96.19 92 ALA A C 1
ATOM 669 O O . ALA A 1 92 ? 8.539 -3.019 -21.877 1.00 96.19 92 ALA A O 1
ATOM 670 N N . GLU A 1 93 ? 10.010 -2.086 -23.291 1.00 97.31 93 GLU A N 1
ATOM 671 C CA . GLU A 1 93 ? 9.440 -0.737 -23.206 1.00 97.31 93 GLU A CA 1
ATOM 672 C C . GLU A 1 93 ? 8.001 -0.679 -23.725 1.00 97.31 93 GLU A C 1
ATOM 674 O O . GLU A 1 93 ? 7.118 -0.160 -23.040 1.00 97.31 93 GLU A O 1
ATOM 679 N N . ARG A 1 94 ? 7.722 -1.272 -24.895 1.00 97.75 94 ARG A N 1
ATOM 680 C CA . ARG A 1 94 ? 6.355 -1.349 -25.443 1.00 97.75 94 ARG A CA 1
ATOM 681 C C . ARG A 1 94 ? 5.393 -2.053 -24.490 1.00 97.75 94 ARG A C 1
ATOM 683 O O . ARG A 1 94 ? 4.269 -1.595 -24.290 1.00 97.75 94 ARG A O 1
ATOM 690 N N . ARG A 1 95 ? 5.838 -3.146 -23.871 1.00 98.25 95 ARG A N 1
ATOM 691 C CA . ARG A 1 95 ? 5.051 -3.881 -22.873 1.00 98.25 95 ARG A CA 1
ATOM 692 C C . ARG A 1 95 ? 4.840 -3.074 -21.591 1.00 98.25 95 ARG A C 1
ATOM 694 O O . ARG A 1 95 ? 3.750 -3.115 -21.029 1.00 98.25 95 ARG A O 1
ATOM 701 N N . MET A 1 96 ? 5.827 -2.287 -21.164 1.00 98.31 96 MET A N 1
ATOM 702 C CA . MET A 1 96 ? 5.670 -1.367 -20.034 1.00 98.31 96 MET A CA 1
ATOM 703 C C . MET A 1 96 ? 4.646 -0.266 -20.341 1.00 98.31 96 MET A C 1
ATOM 705 O O . MET A 1 96 ? 3.809 0.042 -19.495 1.00 98.31 96 MET A O 1
ATOM 709 N N . VAL A 1 97 ? 4.648 0.286 -21.560 1.00 98.44 97 VAL A N 1
ATOM 710 C CA . VAL A 1 97 ? 3.612 1.238 -21.998 1.00 98.44 97 VAL A CA 1
ATOM 711 C C . VAL A 1 97 ? 2.223 0.597 -21.947 1.00 98.44 97 VAL A C 1
ATOM 713 O O . VAL A 1 97 ? 1.306 1.200 -21.395 1.00 98.44 97 VAL A O 1
ATOM 716 N N . ALA A 1 98 ? 2.070 -0.644 -22.412 1.00 98.25 98 ALA A N 1
ATOM 717 C CA . ALA A 1 98 ? 0.802 -1.367 -22.294 1.00 98.25 98 ALA A CA 1
ATOM 718 C C . ALA A 1 98 ? 0.382 -1.581 -20.825 1.00 98.25 98 ALA A C 1
ATOM 720 O O . ALA A 1 98 ? -0.788 -1.419 -20.483 1.00 98.25 98 ALA A O 1
ATOM 721 N N . ALA A 1 99 ? 1.330 -1.870 -19.925 1.00 98.44 99 ALA A N 1
ATOM 722 C CA . ALA A 1 99 ? 1.051 -1.956 -18.491 1.00 98.44 99 ALA A CA 1
ATOM 723 C C . ALA A 1 99 ? 0.575 -0.611 -17.911 1.00 98.44 99 ALA A C 1
ATOM 725 O O . ALA A 1 99 ? -0.285 -0.587 -17.027 1.00 98.44 99 ALA A O 1
ATOM 726 N N . PHE A 1 100 ? 1.083 0.520 -18.414 1.00 98.50 100 PHE A N 1
ATOM 727 C CA . PHE A 1 100 ? 0.562 1.836 -18.051 1.00 98.50 100 PHE A CA 1
ATOM 728 C C . PHE A 1 100 ? -0.887 2.014 -18.508 1.00 98.50 100 PHE A C 1
ATOM 730 O O . PHE A 1 100 ? -1.727 2.394 -17.695 1.00 98.50 100 PHE A O 1
ATOM 737 N N . GLU A 1 101 ? -1.191 1.693 -19.760 1.00 98.38 101 GLU A N 1
ATOM 738 C CA . GLU A 1 101 ? -2.548 1.798 -20.307 1.00 98.38 101 GLU A CA 1
ATOM 739 C C . GLU A 1 101 ? -3.540 0.893 -19.560 1.00 98.38 101 GLU A C 1
ATOM 741 O O . GLU A 1 101 ? -4.667 1.296 -19.271 1.00 98.38 101 GLU A O 1
ATOM 746 N N . ASP A 1 102 ? -3.115 -0.312 -19.175 1.00 98.44 102 ASP A N 1
ATOM 747 C CA . ASP A 1 102 ? -3.902 -1.214 -18.335 1.00 98.44 102 ASP A CA 1
ATOM 748 C C . ASP A 1 102 ? -4.199 -0.613 -16.958 1.00 98.44 102 ASP A C 1
ATOM 750 O O . ASP A 1 102 ? -5.326 -0.733 -16.470 1.00 98.44 102 ASP A O 1
ATOM 754 N N . ALA A 1 103 ? -3.217 0.041 -16.330 1.00 98.12 103 ALA A N 1
ATOM 755 C CA . ALA A 1 103 ? -3.421 0.710 -1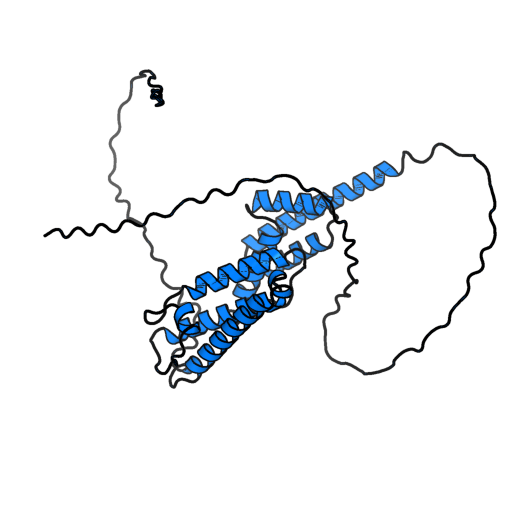5.049 1.00 98.12 103 ALA A CA 1
ATOM 756 C C . ALA A 1 103 ? -4.431 1.862 -15.181 1.00 98.12 103 ALA A C 1
ATOM 758 O O . ALA A 1 103 ? -5.354 1.953 -14.370 1.00 98.12 103 ALA A O 1
ATOM 759 N N . ASP A 1 104 ? -4.316 2.675 -16.236 1.00 97.81 104 ASP A N 1
ATOM 760 C CA . ASP A 1 104 ? -5.233 3.791 -16.512 1.00 97.81 104 ASP A CA 1
ATOM 761 C C . ASP A 1 104 ? -6.657 3.304 -16.819 1.00 97.81 104 ASP A C 1
ATOM 763 O O . ASP A 1 104 ? -7.640 3.942 -16.446 1.00 97.81 104 ASP A O 1
ATOM 767 N N . ALA A 1 105 ? -6.782 2.127 -17.434 1.00 97.75 105 ALA A N 1
ATOM 768 C CA . ALA A 1 105 ? -8.057 1.461 -17.676 1.00 97.75 105 ALA A CA 1
ATOM 769 C C . ALA A 1 105 ? -8.620 0.721 -16.443 1.00 97.75 105 ALA A C 1
ATOM 771 O O . ALA A 1 105 ? -9.607 -0.010 -16.561 1.00 97.75 105 ALA A O 1
ATOM 772 N N . GLY A 1 106 ? -7.992 0.847 -15.268 1.00 96.88 106 GLY A N 1
ATOM 773 C CA . GLY A 1 106 ? -8.423 0.196 -14.027 1.00 96.88 106 GLY A CA 1
ATOM 774 C C . GLY A 1 106 ? -8.126 -1.308 -13.958 1.00 96.88 106 GLY A C 1
ATOM 775 O O . GLY A 1 106 ? -8.543 -1.982 -13.014 1.00 96.88 106 GLY A O 1
ATOM 776 N N . ARG A 1 107 ? -7.369 -1.871 -14.910 1.00 97.56 107 ARG A N 1
ATOM 777 C CA . ARG A 1 107 ? -6.930 -3.279 -14.918 1.00 97.56 107 ARG A CA 1
ATOM 778 C C . ARG A 1 107 ? -5.671 -3.471 -14.063 1.00 97.56 107 ARG A C 1
ATOM 780 O O . ARG A 1 107 ? -4.695 -4.089 -14.487 1.00 97.56 107 ARG A O 1
ATOM 787 N N . LEU A 1 108 ? -5.713 -2.995 -12.818 1.00 97.12 108 LEU A N 1
ATOM 788 C CA . LEU A 1 108 ? -4.551 -2.861 -11.923 1.00 97.12 108 LEU A CA 1
ATOM 789 C C . LEU A 1 108 ? -3.757 -4.165 -11.735 1.00 97.12 108 LEU A C 1
ATOM 791 O O . LEU A 1 108 ? -2.531 -4.164 -11.756 1.00 97.12 108 LEU A O 1
ATOM 795 N N . ARG A 1 109 ? -4.437 -5.313 -11.607 1.00 96.12 109 ARG A N 1
ATOM 796 C CA . ARG A 1 109 ? -3.776 -6.627 -11.467 1.00 96.12 109 ARG A CA 1
ATOM 797 C C . ARG A 1 109 ? -3.112 -7.125 -12.750 1.00 96.12 109 ARG A C 1
ATOM 799 O O . ARG A 1 109 ? -2.180 -7.922 -12.671 1.00 96.12 109 ARG A O 1
ATOM 806 N N . ALA A 1 110 ? -3.623 -6.745 -13.921 1.00 97.06 110 ALA A N 1
ATOM 807 C CA . ALA A 1 110 ? -2.980 -7.073 -15.191 1.00 97.06 110 ALA A CA 1
ATOM 808 C C . ALA A 1 110 ? -1.711 -6.231 -15.344 1.00 97.06 110 ALA A C 1
ATOM 810 O O . ALA A 1 110 ? -0.630 -6.804 -15.460 1.00 97.06 110 ALA A O 1
ATOM 811 N N . ALA A 1 111 ? -1.841 -4.914 -15.159 1.00 98.19 111 ALA A N 1
ATOM 812 C CA . ALA A 1 111 ? -0.727 -3.973 -15.148 1.00 98.19 111 ALA A CA 1
ATOM 813 C C . ALA A 1 111 ? 0.383 -4.389 -14.169 1.00 98.19 111 ALA A C 1
ATOM 815 O O . ALA A 1 111 ? 1.551 -4.438 -14.546 1.00 98.19 111 ALA A O 1
ATOM 816 N N . LEU A 1 112 ? 0.027 -4.756 -12.930 1.00 97.69 112 LEU A N 1
ATOM 817 C CA . LEU A 1 112 ? 1.003 -5.159 -11.915 1.00 97.69 112 LEU A CA 1
ATOM 818 C C . LEU A 1 112 ? 1.754 -6.422 -12.325 1.00 97.69 112 LEU A C 1
ATOM 820 O O . LEU A 1 112 ? 2.976 -6.455 -12.245 1.00 97.69 112 LEU A O 1
ATOM 824 N N . ARG A 1 113 ? 1.043 -7.465 -12.770 1.00 97.19 113 ARG A N 1
ATOM 825 C CA . ARG A 1 113 ? 1.687 -8.717 -13.193 1.00 97.19 113 ARG A CA 1
ATOM 826 C C . ARG A 1 113 ? 2.647 -8.485 -14.353 1.00 97.19 113 ARG A C 1
ATOM 828 O O . ARG A 1 113 ? 3.755 -9.010 -14.326 1.00 97.19 113 ARG A O 1
ATOM 835 N N . GLU A 1 114 ? 2.223 -7.694 -15.331 1.00 98.12 114 GLU A N 1
ATOM 836 C CA . GLU A 1 114 ? 3.018 -7.381 -16.512 1.00 98.12 114 GLU A CA 1
ATOM 837 C C . GLU A 1 114 ? 4.278 -6.590 -16.140 1.00 98.12 114 GLU A C 1
ATOM 839 O O . GLU A 1 114 ? 5.393 -7.025 -16.424 1.00 98.12 114 GLU A O 1
ATOM 844 N N . ALA A 1 115 ? 4.123 -5.489 -15.404 1.00 97.88 115 ALA A N 1
ATOM 845 C CA . ALA A 1 115 ? 5.247 -4.663 -14.986 1.00 97.88 115 ALA A CA 1
ATOM 846 C C . ALA A 1 115 ? 6.249 -5.429 -14.109 1.00 97.88 115 ALA A C 1
ATOM 848 O O . ALA A 1 115 ? 7.460 -5.297 -14.283 1.00 97.88 115 ALA A O 1
ATOM 849 N N . GLN A 1 116 ? 5.770 -6.284 -13.202 1.00 97.31 116 GLN A N 1
ATOM 850 C CA . GLN A 1 116 ? 6.650 -7.119 -12.388 1.00 97.31 116 GLN A CA 1
ATOM 851 C C . GLN A 1 116 ? 7.392 -8.171 -13.208 1.00 97.31 116 GLN A C 1
ATOM 853 O O . GLN A 1 116 ? 8.573 -8.409 -12.959 1.00 97.31 116 GLN A O 1
ATOM 858 N N . ALA A 1 117 ? 6.729 -8.787 -14.188 1.00 97.25 117 ALA A N 1
ATOM 859 C CA . ALA A 1 117 ? 7.382 -9.730 -15.086 1.00 97.25 117 ALA A CA 1
ATOM 860 C C . ALA A 1 117 ? 8.507 -9.056 -15.886 1.00 97.25 117 ALA A C 1
ATOM 862 O O . ALA A 1 117 ? 9.557 -9.668 -16.076 1.00 97.25 117 ALA A O 1
ATOM 863 N N . LEU A 1 118 ? 8.313 -7.801 -16.306 1.00 97.44 118 LEU A N 1
ATOM 864 C CA . LEU A 1 118 ? 9.343 -7.009 -16.981 1.00 97.44 118 LEU A CA 1
ATOM 865 C C . LEU A 1 118 ? 10.520 -6.710 -16.049 1.00 97.44 118 LEU A C 1
ATOM 867 O O . LEU A 1 118 ? 11.652 -7.036 -16.392 1.00 97.44 118 LEU A O 1
ATOM 871 N N . VAL A 1 119 ? 10.266 -6.178 -14.849 1.00 97.19 119 VAL A N 1
ATOM 872 C CA . VAL A 1 119 ? 11.328 -5.843 -13.880 1.00 97.19 119 VAL A CA 1
ATOM 873 C C . VAL A 1 119 ? 12.153 -7.067 -13.477 1.00 97.19 119 VAL A C 1
ATOM 875 O O . VAL A 1 119 ? 13.370 -6.973 -13.377 1.00 97.19 119 VAL A O 1
ATOM 878 N N . LEU A 1 120 ? 11.520 -8.226 -13.276 1.00 96.19 120 LEU A N 1
ATOM 879 C CA . LEU A 1 120 ? 12.226 -9.450 -12.877 1.00 96.19 120 LEU A CA 1
ATOM 880 C C . LEU A 1 120 ? 13.085 -10.060 -13.995 1.00 96.19 120 LEU A C 1
ATOM 882 O O . LEU A 1 120 ? 13.998 -10.827 -13.697 1.00 96.19 120 LEU A O 1
ATOM 886 N N . ARG A 1 121 ? 12.781 -9.766 -15.264 1.00 96.06 121 ARG A N 1
ATOM 887 C CA . ARG A 1 121 ? 13.511 -10.289 -16.433 1.00 96.06 121 ARG A CA 1
ATOM 888 C C . ARG A 1 121 ? 14.509 -9.291 -17.016 1.00 96.06 121 ARG A C 1
ATOM 890 O O . ARG A 1 121 ? 15.369 -9.692 -17.796 1.00 96.06 121 ARG A O 1
ATOM 897 N N . ALA A 1 122 ? 14.376 -8.010 -16.683 1.00 95.06 122 ALA A N 1
ATOM 898 C CA . ALA A 1 122 ? 15.196 -6.947 -17.238 1.00 95.06 122 ALA A CA 1
ATOM 899 C C . ALA A 1 122 ? 16.666 -7.087 -16.812 1.00 95.06 122 ALA A C 1
ATOM 901 O O . ALA A 1 122 ? 16.985 -7.242 -15.632 1.00 95.06 122 ALA A O 1
ATOM 902 N N . LYS A 1 123 ? 17.571 -6.971 -17.789 1.00 95.12 123 LYS A N 1
ATOM 903 C CA . LYS A 1 123 ? 18.994 -6.701 -17.540 1.00 95.12 123 LYS A CA 1
ATOM 904 C C . LYS A 1 123 ? 19.158 -5.281 -16.957 1.00 95.12 123 LYS A C 1
ATOM 906 O O . LYS A 1 123 ? 18.248 -4.467 -17.129 1.00 95.12 123 LYS A O 1
ATOM 911 N N . PRO A 1 124 ? 20.295 -4.943 -16.316 1.00 95.31 124 PRO A N 1
ATOM 912 C CA . PRO A 1 124 ? 20.499 -3.626 -15.702 1.00 95.31 124 PRO A CA 1
ATOM 913 C C . PRO A 1 124 ? 20.209 -2.435 -16.632 1.00 95.31 124 PRO A C 1
ATOM 915 O O . PRO A 1 124 ? 19.483 -1.526 -16.238 1.00 95.31 124 PRO A O 1
ATOM 918 N N . ASP A 1 125 ? 20.675 -2.476 -17.883 1.00 94.19 125 ASP A N 1
ATOM 919 C CA . ASP A 1 125 ? 20.457 -1.385 -18.848 1.00 94.19 125 ASP A CA 1
ATOM 920 C C . ASP A 1 125 ? 18.983 -1.249 -19.255 1.00 94.19 125 ASP A C 1
ATOM 922 O O . ASP A 1 125 ? 18.443 -0.145 -19.356 1.00 94.19 125 ASP A O 1
ATOM 926 N N . ALA A 1 126 ? 18.293 -2.380 -19.428 1.00 95.12 126 ALA A N 1
ATOM 927 C CA . ALA A 1 126 ? 16.862 -2.405 -1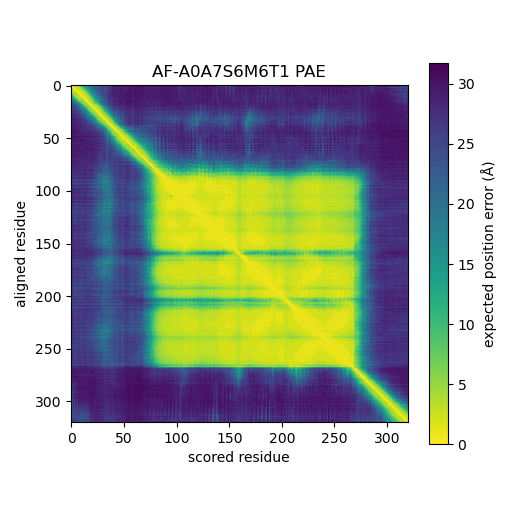9.702 1.00 95.12 126 ALA A CA 1
ATOM 928 C C . ALA A 1 126 ? 16.063 -1.851 -18.519 1.00 95.12 126 ALA A C 1
ATOM 930 O O . ALA A 1 126 ? 15.159 -1.041 -18.710 1.00 95.12 126 ALA A O 1
ATOM 931 N N . LEU A 1 127 ? 16.427 -2.231 -17.292 1.00 96.88 127 LEU A N 1
ATOM 932 C CA . LEU A 1 127 ? 15.795 -1.726 -16.078 1.00 96.88 127 LEU A CA 1
ATOM 933 C C . LEU A 1 127 ? 15.962 -0.205 -15.958 1.00 96.88 127 LEU A C 1
ATOM 935 O O . LEU A 1 127 ? 14.985 0.489 -15.687 1.00 96.88 127 LEU A O 1
ATOM 939 N N . GLN A 1 128 ? 17.154 0.320 -16.258 1.00 97.12 128 GLN A N 1
ATOM 940 C CA . GLN A 1 128 ? 17.414 1.760 -16.277 1.00 97.12 128 GLN A CA 1
ATOM 941 C C . GLN A 1 128 ? 16.520 2.495 -17.289 1.00 97.12 128 GLN A C 1
ATOM 943 O O . GLN A 1 128 ? 15.979 3.561 -16.984 1.00 97.12 128 GLN A O 1
ATOM 948 N N . ARG A 1 129 ? 16.321 1.929 -18.485 1.00 97.38 129 ARG A N 1
ATOM 949 C CA . ARG A 1 129 ? 15.400 2.495 -19.484 1.00 97.38 129 ARG A CA 1
ATOM 950 C C . ARG A 1 129 ? 13.948 2.463 -19.015 1.00 97.38 129 ARG A C 1
ATOM 952 O O . ARG A 1 129 ? 13.251 3.471 -19.137 1.00 97.38 129 ARG A O 1
ATOM 959 N N . LEU A 1 130 ? 13.505 1.366 -18.398 1.00 98.19 130 LEU A N 1
ATOM 960 C CA . LEU A 1 130 ? 12.166 1.268 -17.808 1.00 98.19 130 LEU A CA 1
ATOM 961 C C . LEU A 1 130 ? 11.955 2.295 -16.684 1.00 98.19 130 LEU A C 1
ATOM 963 O O . LEU A 1 130 ? 10.871 2.871 -16.579 1.00 98.19 130 LEU A O 1
ATOM 967 N N . GLU A 1 131 ? 12.973 2.571 -15.868 1.00 98.31 131 GLU A N 1
ATOM 968 C CA . GLU A 1 131 ? 12.935 3.624 -14.848 1.00 98.31 131 GLU A CA 1
ATOM 969 C C . GLU A 1 131 ? 12.783 5.018 -15.462 1.00 98.31 131 GLU A C 1
ATOM 971 O O . GLU A 1 131 ? 11.911 5.783 -15.042 1.00 98.31 131 GLU A O 1
ATOM 976 N N . VAL A 1 132 ? 13.583 5.341 -16.485 1.00 98.44 132 VAL A N 1
ATOM 977 C CA . VAL A 1 132 ? 13.486 6.615 -17.219 1.00 98.44 132 VAL A CA 1
ATOM 978 C C . VAL A 1 132 ? 12.102 6.772 -17.844 1.00 98.44 132 VAL A C 1
ATOM 980 O O . VAL A 1 132 ? 11.464 7.813 -17.675 1.00 98.44 132 VAL A O 1
ATOM 983 N N . LEU A 1 133 ? 11.607 5.726 -18.506 1.00 98.50 133 LEU A N 1
ATOM 984 C CA . LEU A 1 133 ? 10.287 5.706 -19.123 1.00 98.50 133 LEU A CA 1
ATOM 985 C C . LEU A 1 133 ? 9.174 5.906 -18.083 1.00 98.50 133 LEU A C 1
ATOM 987 O O . LEU A 1 133 ? 8.255 6.698 -18.304 1.00 98.50 133 LEU A O 1
ATOM 991 N N . THR A 1 134 ? 9.269 5.235 -16.932 1.00 98.62 134 THR A N 1
ATOM 992 C CA . THR A 1 134 ? 8.285 5.362 -15.846 1.00 98.62 134 THR A CA 1
ATOM 993 C C . THR A 1 134 ? 8.289 6.766 -15.264 1.00 98.62 134 THR A C 1
ATOM 995 O O . THR A 1 134 ? 7.225 7.371 -15.137 1.00 98.62 134 THR A O 1
ATOM 998 N N . ARG A 1 135 ? 9.469 7.340 -15.006 1.00 98.56 135 ARG A N 1
ATOM 999 C CA . ARG A 1 135 ? 9.592 8.720 -14.526 1.00 98.56 135 ARG A CA 1
ATOM 1000 C C . ARG A 1 135 ? 9.009 9.715 -15.527 1.00 98.56 135 ARG A C 1
ATOM 1002 O O . ARG A 1 135 ? 8.254 10.596 -15.129 1.00 98.56 135 ARG A O 1
ATOM 1009 N N . ALA A 1 136 ? 9.285 9.540 -16.819 1.00 98.38 136 ALA A N 1
ATOM 1010 C CA . ALA A 1 136 ? 8.766 10.410 -17.872 1.00 98.38 136 ALA A CA 1
ATOM 1011 C C . ALA A 1 136 ? 7.234 10.340 -18.009 1.00 98.38 136 ALA A C 1
ATOM 1013 O O . ALA A 1 136 ? 6.590 11.361 -18.241 1.00 98.38 136 ALA A O 1
ATOM 1014 N N . ARG A 1 137 ? 6.634 9.150 -17.867 1.00 98.12 137 ARG A N 1
ATOM 1015 C CA . ARG A 1 137 ? 5.185 8.944 -18.048 1.00 98.12 137 ARG A CA 1
ATOM 1016 C C . ARG A 1 137 ? 4.361 9.174 -16.785 1.00 98.12 137 ARG A C 1
ATOM 1018 O O . ARG A 1 137 ? 3.217 9.607 -16.884 1.00 98.12 137 ARG A O 1
ATOM 1025 N N . ARG A 1 138 ? 4.903 8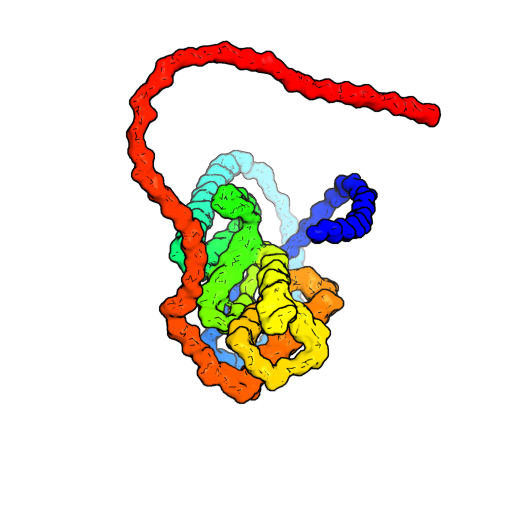.836 -15.615 1.00 97.81 138 ARG A N 1
ATOM 1026 C CA . ARG A 1 138 ? 4.179 8.809 -14.332 1.00 97.81 138 ARG A CA 1
ATOM 1027 C C . ARG A 1 138 ? 4.655 9.860 -13.335 1.00 97.81 138 ARG A C 1
ATOM 1029 O O . ARG A 1 138 ? 3.973 10.074 -12.339 1.00 97.81 138 ARG A O 1
ATOM 1036 N N . GLY A 1 139 ? 5.796 10.506 -13.579 1.00 98.31 139 GLY A N 1
ATOM 1037 C CA . GLY A 1 139 ? 6.369 11.502 -12.669 1.00 98.31 139 GLY A CA 1
ATOM 1038 C C . GLY A 1 139 ? 6.891 10.917 -11.353 1.00 98.31 139 GLY A C 1
ATOM 1039 O O . GLY A 1 139 ? 7.152 11.666 -10.419 1.00 98.31 139 GLY A O 1
ATOM 1040 N N . VAL A 1 140 ? 7.021 9.592 -11.265 1.00 98.25 140 VAL A N 1
ATOM 1041 C CA . VAL A 1 140 ? 7.481 8.865 -10.076 1.00 98.25 140 VAL A CA 1
ATOM 1042 C C . VAL A 1 140 ? 8.484 7.788 -10.470 1.00 98.25 140 VAL A C 1
ATOM 1044 O O . VAL A 1 140 ? 8.542 7.358 -11.623 1.00 98.25 140 VAL A O 1
ATOM 1047 N N . GLU A 1 141 ? 9.259 7.337 -9.493 1.00 98.31 141 GLU A N 1
ATOM 1048 C CA . GLU A 1 141 ? 10.205 6.235 -9.644 1.00 98.31 141 GLU A CA 1
ATOM 1049 C C . GLU A 1 141 ? 9.485 4.907 -9.926 1.00 98.31 141 GLU A C 1
ATOM 1051 O O . GLU A 1 141 ? 8.423 4.637 -9.362 1.00 98.31 141 GLU A O 1
ATOM 1056 N N . LEU A 1 142 ? 10.082 4.031 -10.742 1.00 98.44 142 LEU A N 1
ATOM 1057 C CA . LEU A 1 142 ? 9.531 2.701 -11.038 1.00 98.44 142 LEU A CA 1
ATOM 1058 C C . LEU A 1 142 ? 9.200 1.854 -9.790 1.00 98.44 142 LEU A C 1
ATOM 1060 O O . LEU A 1 142 ? 8.079 1.342 -9.722 1.00 98.44 142 LEU A O 1
ATOM 1064 N N . PRO A 1 143 ? 10.079 1.714 -8.774 1.00 98.44 143 PRO A N 1
ATOM 1065 C CA . PRO A 1 143 ? 9.733 0.960 -7.568 1.00 98.44 143 PRO A CA 1
ATOM 1066 C C . PRO A 1 143 ? 8.567 1.589 -6.795 1.00 98.44 143 PRO A C 1
ATOM 1068 O O . PRO A 1 143 ? 7.785 0.871 -6.173 1.00 98.44 143 PRO A O 1
ATOM 1071 N N . GLU A 1 144 ? 8.420 2.915 -6.841 1.00 98.62 144 GLU A N 1
ATOM 1072 C CA . GLU A 1 144 ? 7.293 3.609 -6.219 1.00 98.62 144 GLU A CA 1
ATOM 1073 C C . GLU A 1 144 ? 5.994 3.370 -6.988 1.00 98.62 144 GLU A C 1
ATOM 1075 O O . GLU A 1 144 ? 4.974 3.051 -6.378 1.00 98.62 144 GLU A O 1
ATOM 1080 N N . TRP A 1 145 ? 6.030 3.451 -8.318 1.00 98.44 145 TRP A N 1
ATOM 1081 C CA . TRP A 1 145 ? 4.872 3.167 -9.157 1.00 98.44 145 TRP A CA 1
ATOM 1082 C C . TRP A 1 145 ? 4.371 1.726 -8.984 1.00 98.44 145 TRP A C 1
ATOM 1084 O O . TRP A 1 145 ? 3.177 1.523 -8.769 1.00 98.44 145 TRP A O 1
ATOM 1094 N N . LEU A 1 146 ? 5.270 0.734 -8.983 1.00 98.38 146 LEU A N 1
ATOM 1095 C CA . LEU A 1 146 ? 4.923 -0.668 -8.719 1.00 98.38 146 LEU A CA 1
ATOM 1096 C C . LEU A 1 146 ? 4.278 -0.857 -7.339 1.00 98.38 146 LEU A C 1
ATOM 1098 O O . LEU A 1 146 ? 3.276 -1.563 -7.200 1.00 98.38 146 LEU A O 1
ATOM 1102 N N . ALA A 1 147 ? 4.834 -0.206 -6.316 1.00 98.38 147 ALA A N 1
ATOM 1103 C CA . ALA A 1 147 ? 4.306 -0.270 -4.963 1.00 98.38 147 ALA A CA 1
ATOM 1104 C C . ALA A 1 147 ? 2.910 0.368 -4.843 1.00 98.38 147 ALA A C 1
ATOM 1106 O O . ALA A 1 147 ? 2.036 -0.226 -4.206 1.00 98.38 147 ALA A O 1
ATOM 1107 N N . ARG A 1 148 ? 2.670 1.522 -5.487 1.00 98.19 148 ARG A N 1
ATOM 1108 C CA . ARG A 1 148 ? 1.336 2.150 -5.570 1.00 98.19 148 ARG A CA 1
ATOM 1109 C C . ARG A 1 148 ? 0.342 1.237 -6.277 1.00 98.19 148 ARG A C 1
ATOM 1111 O O . ARG A 1 148 ? -0.688 0.899 -5.707 1.00 98.19 148 ARG A O 1
ATOM 1118 N N . LEU A 1 149 ? 0.711 0.727 -7.452 1.00 97.69 149 LEU A N 1
ATOM 1119 C CA . LEU A 1 149 ? -0.129 -0.169 -8.243 1.00 97.69 149 LEU A CA 1
ATOM 1120 C C . LEU A 1 149 ? -0.546 -1.421 -7.456 1.00 97.69 149 LEU A C 1
ATOM 1122 O O . LEU A 1 149 ? -1.678 -1.890 -7.568 1.00 97.69 149 LEU A O 1
ATOM 1126 N N . ARG A 1 150 ? 0.354 -1.947 -6.619 1.00 97.69 150 ARG A N 1
ATOM 1127 C CA . ARG A 1 150 ? 0.063 -3.045 -5.693 1.00 97.69 150 ARG A CA 1
ATOM 1128 C C . ARG A 1 150 ? -0.933 -2.655 -4.605 1.00 97.69 150 ARG A C 1
ATOM 1130 O O . ARG A 1 150 ? -1.853 -3.428 -4.345 1.00 97.69 150 ARG A O 1
ATOM 1137 N N . ILE A 1 151 ? -0.746 -1.507 -3.958 1.00 96.75 151 ILE A N 1
ATOM 1138 C CA . ILE A 1 151 ? -1.682 -1.007 -2.941 1.00 96.75 151 ILE A CA 1
ATOM 1139 C C . ILE A 1 151 ? -3.071 -0.820 -3.564 1.00 96.75 151 ILE A C 1
ATOM 1141 O O . ILE A 1 151 ? -4.044 -1.361 -3.039 1.00 96.75 151 ILE A O 1
ATOM 1145 N N . ASP A 1 152 ? -3.147 -0.163 -4.720 1.00 96.00 152 ASP A N 1
ATOM 1146 C CA . ASP A 1 152 ? -4.400 0.116 -5.423 1.00 96.00 152 ASP A CA 1
ATOM 1147 C C . ASP A 1 152 ? -5.107 -1.174 -5.861 1.00 96.00 152 ASP A C 1
ATOM 1149 O O . ASP A 1 152 ? -6.319 -1.323 -5.685 1.00 96.00 152 ASP A O 1
ATOM 1153 N N . ALA A 1 153 ? -4.355 -2.151 -6.384 1.00 95.06 153 ALA A N 1
ATOM 1154 C CA . ALA A 1 153 ? -4.901 -3.446 -6.781 1.00 95.06 153 ALA A CA 1
ATOM 1155 C C . ALA A 1 153 ? -5.521 -4.205 -5.596 1.00 95.06 153 ALA A C 1
ATOM 1157 O O . ALA A 1 153 ? -6.567 -4.844 -5.754 1.00 95.06 153 ALA A O 1
ATOM 1158 N N . GLU A 1 154 ? -4.901 -4.140 -4.415 1.00 94.62 154 GLU A N 1
ATOM 1159 C CA . GLU A 1 154 ? -5.429 -4.788 -3.212 1.00 94.62 154 GLU A CA 1
ATOM 1160 C C . GLU A 1 154 ? -6.590 -4.011 -2.589 1.00 94.62 154 GLU A C 1
ATOM 1162 O O . GLU A 1 154 ? -7.563 -4.626 -2.151 1.00 94.62 154 GLU A O 1
ATOM 1167 N N . LEU A 1 155 ? -6.550 -2.677 -2.595 1.00 92.38 155 LEU A N 1
ATOM 1168 C CA . LEU A 1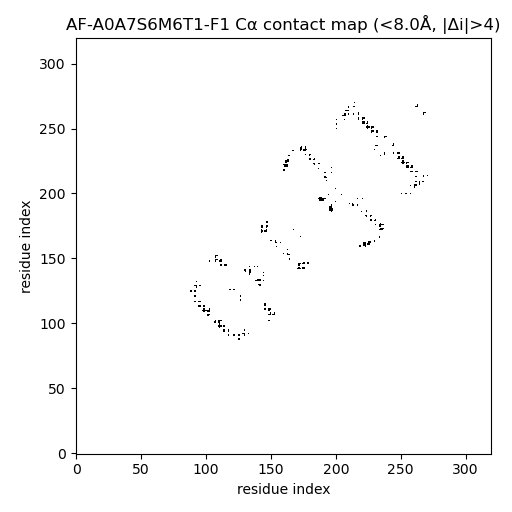 155 ? -7.671 -1.848 -2.143 1.00 92.38 155 LEU A CA 1
ATOM 1169 C C . LEU A 1 155 ? -8.916 -2.073 -3.007 1.00 92.38 155 LEU A C 1
ATOM 1171 O O . LEU A 1 155 ? -10.004 -2.306 -2.475 1.00 92.38 155 LEU A O 1
ATOM 1175 N N . SER A 1 156 ? -8.746 -2.098 -4.332 1.00 91.25 156 SER A N 1
ATOM 1176 C CA . SER A 1 156 ? -9.821 -2.389 -5.286 1.00 91.25 156 SER A CA 1
ATOM 1177 C C . SER A 1 156 ? -10.429 -3.780 -5.057 1.00 91.25 156 SER A C 1
ATOM 1179 O O . SER A 1 156 ? -11.648 -3.959 -5.089 1.00 91.25 156 SER A O 1
ATOM 1181 N N . ALA A 1 157 ? -9.595 -4.776 -4.748 1.00 88.50 157 ALA A N 1
ATOM 1182 C CA . ALA A 1 157 ? -10.049 -6.139 -4.489 1.00 88.50 157 ALA A CA 1
ATOM 1183 C C . ALA A 1 157 ? -10.698 -6.336 -3.111 1.00 88.50 157 ALA A C 1
ATOM 1185 O O . ALA A 1 157 ? -11.573 -7.197 -2.955 1.00 88.50 157 ALA A O 1
ATOM 1186 N N . ALA A 1 158 ? -10.267 -5.574 -2.104 1.00 82.06 158 ALA A N 1
ATOM 1187 C CA . ALA A 1 158 ? -10.721 -5.741 -0.731 1.00 82.06 158 ALA A CA 1
ATOM 1188 C C . ALA A 1 158 ? -12.210 -5.407 -0.562 1.00 82.06 158 ALA A C 1
ATOM 1190 O O . ALA A 1 158 ? -12.847 -6.016 0.298 1.00 82.06 158 ALA A O 1
ATOM 1191 N N . ARG A 1 159 ? -12.778 -4.507 -1.384 1.00 79.00 159 ARG A N 1
ATOM 1192 C CA . ARG A 1 159 ? -14.169 -4.018 -1.255 1.00 79.00 159 ARG A CA 1
ATOM 1193 C C . ARG A 1 159 ? -14.496 -3.589 0.187 1.00 79.00 159 ARG A C 1
ATOM 1195 O O . ARG A 1 159 ? -15.461 -4.058 0.773 1.00 79.00 159 ARG A O 1
ATOM 1202 N N . GLY A 1 160 ? -13.621 -2.795 0.807 1.00 66.44 160 GLY A N 1
ATOM 1203 C CA . GLY A 1 160 ? -13.796 -2.342 2.198 1.00 66.44 160 GLY A CA 1
ATOM 1204 C C . GLY A 1 160 ? -13.477 -3.384 3.282 1.00 66.44 160 GLY A C 1
ATOM 1205 O O . GLY A 1 160 ? -13.723 -3.146 4.461 1.00 66.44 160 GLY A O 1
ATOM 1206 N N . ARG A 1 161 ? -12.921 -4.547 2.916 1.00 78.19 161 ARG A N 1
ATOM 1207 C CA . ARG A 1 161 ? -12.420 -5.544 3.878 1.00 78.19 161 ARG A CA 1
ATOM 1208 C C . ARG A 1 161 ? -10.979 -5.224 4.300 1.00 78.19 161 ARG A C 1
ATOM 1210 O O . ARG A 1 161 ? -10.576 -4.074 4.419 1.00 78.19 161 ARG A O 1
ATOM 1217 N N . VAL A 1 162 ? -10.185 -6.258 4.564 1.00 82.31 162 VAL A N 1
ATOM 1218 C CA . VAL A 1 162 ? -8.799 -6.135 5.018 1.00 82.31 162 VAL A CA 1
ATOM 1219 C C . VAL A 1 162 ? -7.858 -6.103 3.817 1.00 82.31 162 VAL A C 1
ATOM 1221 O O . VAL A 1 162 ? -7.874 -7.019 2.994 1.00 82.31 162 VAL A O 1
ATOM 1224 N N . VAL A 1 163 ? -6.989 -5.092 3.753 1.00 88.19 163 VAL A N 1
ATOM 1225 C CA . VAL A 1 163 ? -5.889 -5.047 2.780 1.00 88.19 163 VAL A CA 1
ATOM 1226 C C . VAL A 1 163 ? -4.878 -6.133 3.128 1.00 88.19 163 VAL A C 1
ATOM 1228 O O . VAL A 1 163 ? -4.239 -6.103 4.185 1.00 88.19 163 VAL A O 1
ATOM 1231 N N . ARG A 1 164 ? -4.709 -7.103 2.228 1.00 91.50 164 ARG A N 1
ATOM 1232 C CA . ARG A 1 164 ? -3.714 -8.164 2.370 1.00 91.50 164 ARG A CA 1
ATOM 1233 C C . ARG A 1 164 ? -2.776 -8.124 1.183 1.00 91.50 164 ARG A C 1
ATOM 1235 O O . ARG A 1 164 ? -3.110 -8.610 0.121 1.00 91.50 164 ARG A O 1
ATOM 1242 N N . ILE A 1 165 ? -1.565 -7.634 1.414 1.00 94.12 165 ILE A N 1
ATOM 1243 C CA . ILE A 1 165 ? -0.482 -7.716 0.433 1.00 94.12 165 ILE A CA 1
ATOM 1244 C C . ILE A 1 165 ? 0.276 -9.035 0.656 1.00 94.12 165 ILE A C 1
ATOM 1246 O O . ILE A 1 165 ? 0.978 -9.141 1.675 1.00 94.12 165 ILE A O 1
ATOM 1250 N N . PRO A 1 166 ? 0.116 -10.051 -0.219 1.00 90.75 166 PRO A N 1
ATOM 1251 C CA . PRO A 1 166 ? 0.695 -11.378 -0.010 1.00 90.75 166 PRO A CA 1
ATOM 1252 C C . PRO A 1 166 ? 2.207 -11.408 -0.249 1.00 90.75 166 PRO A C 1
ATOM 1254 O O . PRO A 1 166 ? 2.935 -11.992 0.547 1.00 90.75 166 PRO A O 1
ATOM 1257 N N . TYR A 1 167 ? 2.682 -10.737 -1.295 1.00 92.25 167 TYR A N 1
ATOM 1258 C CA . TYR A 1 167 ? 4.0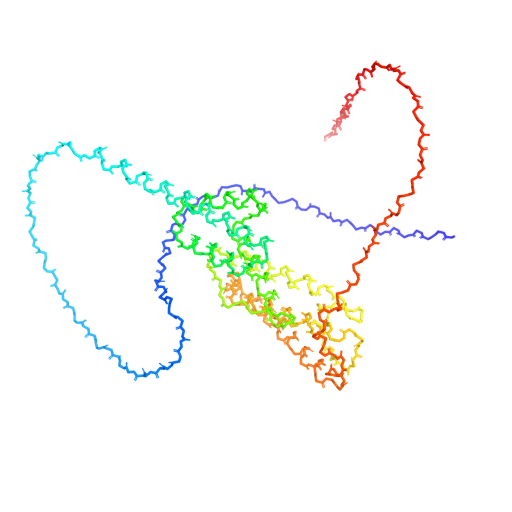85 -10.715 -1.700 1.00 92.25 167 TYR A CA 1
ATOM 1259 C C . TYR A 1 167 ? 4.485 -9.318 -2.183 1.00 92.25 167 TYR A C 1
ATOM 1261 O O . TYR A 1 167 ? 3.626 -8.518 -2.555 1.00 92.25 167 TYR A O 1
ATOM 1269 N N . ALA A 1 168 ? 5.785 -9.042 -2.161 1.00 94.81 168 ALA A N 1
ATOM 1270 C CA . ALA A 1 168 ? 6.416 -7.864 -2.740 1.00 94.81 168 ALA A CA 1
ATOM 1271 C C . ALA A 1 168 ? 7.816 -8.267 -3.216 1.00 94.81 168 ALA A C 1
ATOM 1273 O O . ALA A 1 168 ? 8.469 -9.096 -2.573 1.00 94.81 168 ALA A O 1
ATOM 1274 N N . THR A 1 169 ? 8.273 -7.718 -4.338 1.00 94.94 169 THR A N 1
ATOM 1275 C CA . THR A 1 169 ? 9.659 -7.934 -4.780 1.00 94.94 169 THR A CA 1
ATOM 1276 C C . THR A 1 169 ? 10.609 -7.128 -3.892 1.00 94.94 169 THR A C 1
ATOM 1278 O O . THR A 1 169 ? 10.223 -6.112 -3.313 1.00 94.94 169 THR A O 1
ATOM 1281 N N . SER A 1 170 ? 11.873 -7.542 -3.775 1.00 95.31 170 SER A N 1
ATOM 1282 C CA . SER A 1 170 ? 12.877 -6.729 -3.065 1.00 95.31 170 SER A CA 1
ATOM 1283 C C . SER A 1 170 ? 13.084 -5.361 -3.709 1.00 95.31 170 SER A C 1
ATOM 1285 O O . SER A 1 170 ? 13.444 -4.420 -3.012 1.00 95.31 170 SER A O 1
ATOM 1287 N N . TYR A 1 171 ? 12.865 -5.274 -5.024 1.00 96.62 171 TYR A N 1
ATOM 1288 C CA . TYR A 1 171 ? 13.018 -4.057 -5.806 1.00 96.62 171 TYR A CA 1
ATOM 1289 C C . TYR A 1 171 ? 12.023 -2.973 -5.359 1.00 96.62 171 TYR A C 1
ATOM 1291 O O . TYR A 1 171 ? 12.420 -1.844 -5.090 1.00 96.62 171 TYR A O 1
ATOM 1299 N N . GLU A 1 172 ? 10.743 -3.320 -5.181 1.00 97.25 172 GLU A N 1
ATOM 1300 C CA . GLU A 1 172 ? 9.706 -2.361 -4.758 1.00 97.25 172 GLU A CA 1
ATOM 1301 C C . GLU A 1 172 ? 9.566 -2.240 -3.226 1.00 97.25 172 GLU A C 1
ATOM 1303 O O . GLU A 1 172 ? 8.987 -1.273 -2.730 1.00 97.25 172 GLU A O 1
ATOM 1308 N N . ALA A 1 173 ? 10.104 -3.191 -2.450 1.00 97.44 173 ALA A N 1
ATOM 1309 C CA . ALA A 1 173 ? 9.897 -3.285 -1.001 1.00 97.44 173 ALA A CA 1
ATOM 1310 C C . ALA A 1 173 ? 10.225 -2.002 -0.199 1.00 97.44 173 ALA A C 1
ATOM 1312 O O . ALA A 1 173 ? 9.413 -1.632 0.656 1.00 97.44 173 ALA A O 1
ATOM 1313 N N . PRO A 1 174 ? 11.339 -1.275 -0.442 1.00 97.69 174 PRO A N 1
ATOM 1314 C CA . PRO A 1 174 ? 11.612 -0.026 0.272 1.00 97.69 174 PRO A CA 1
ATOM 1315 C C . PRO A 1 174 ? 10.570 1.065 -0.008 1.00 97.69 174 PRO A C 1
ATOM 1317 O O . PRO A 1 174 ? 10.165 1.780 0.909 1.00 97.69 174 PRO A O 1
ATOM 1320 N N . ALA A 1 175 ? 10.126 1.197 -1.262 1.00 98.25 175 ALA A N 1
ATOM 1321 C CA . ALA A 1 175 ? 9.103 2.169 -1.640 1.00 98.25 175 ALA A CA 1
ATOM 1322 C C . ALA A 1 175 ? 7.734 1.779 -1.068 1.00 98.25 175 ALA A C 1
ATOM 1324 O O . ALA A 1 175 ? 7.041 2.620 -0.495 1.00 98.25 175 ALA A O 1
ATOM 1325 N N . LEU A 1 176 ? 7.398 0.487 -1.119 1.00 98.25 176 LEU A N 1
ATOM 1326 C CA . LEU A 1 176 ? 6.191 -0.064 -0.514 1.00 98.25 176 LEU A CA 1
ATOM 1327 C C . LEU A 1 176 ? 6.135 0.199 0.995 1.00 98.25 176 LEU A C 1
ATOM 1329 O O . LEU A 1 176 ? 5.099 0.623 1.495 1.00 98.25 176 LEU A O 1
ATOM 1333 N N . GLY A 1 177 ? 7.239 0.007 1.724 1.00 97.81 177 GLY A N 1
ATOM 1334 C CA . GLY A 1 177 ? 7.311 0.297 3.159 1.00 97.81 177 GLY A CA 1
ATOM 1335 C C . GLY A 1 177 ? 6.971 1.753 3.502 1.00 97.81 177 GLY A C 1
ATOM 1336 O O . GLY A 1 177 ? 6.199 1.990 4.436 1.00 97.81 177 GLY A O 1
ATOM 1337 N N . ARG A 1 178 ? 7.489 2.712 2.715 1.00 98.25 178 ARG A N 1
ATOM 1338 C CA . ARG A 1 178 ? 7.201 4.150 2.870 1.00 98.25 178 ARG A CA 1
ATOM 1339 C C . ARG A 1 178 ? 5.748 4.484 2.545 1.00 98.25 178 ARG A C 1
ATOM 1341 O O . ARG A 1 178 ? 5.090 5.117 3.359 1.00 98.25 178 ARG A O 1
ATOM 1348 N N . LEU A 1 179 ? 5.231 4.010 1.412 1.00 98.44 179 LEU A N 1
ATOM 1349 C CA . LEU A 1 179 ? 3.844 4.272 1.013 1.00 98.44 179 LEU A CA 1
ATOM 1350 C C . LEU A 1 179 ? 2.849 3.694 2.021 1.00 98.44 179 LEU A C 1
ATOM 1352 O O . LEU A 1 179 ? 1.930 4.381 2.441 1.00 98.44 179 LEU A O 1
ATOM 1356 N N . LEU A 1 180 ? 3.074 2.469 2.500 1.00 98.00 180 LEU A N 1
ATOM 1357 C CA . LEU A 1 180 ? 2.229 1.874 3.535 1.00 98.00 180 LEU A CA 1
ATOM 1358 C C . LEU A 1 180 ? 2.261 2.658 4.860 1.00 98.00 180 LEU A C 1
ATOM 1360 O O . LEU A 1 180 ? 1.295 2.599 5.618 1.00 98.00 180 LEU A O 1
ATOM 1364 N N . GLN A 1 181 ? 3.374 3.330 5.188 1.00 97.50 181 GLN A N 1
ATOM 1365 C CA . GLN A 1 181 ? 3.448 4.216 6.357 1.00 97.50 181 GLN A CA 1
ATOM 1366 C C . GLN A 1 181 ? 2.587 5.455 6.121 1.00 97.50 181 GLN A C 1
ATOM 1368 O O . GLN A 1 181 ? 1.777 5.771 6.986 1.00 97.50 181 GLN A O 1
ATOM 1373 N N . THR A 1 182 ? 2.720 6.097 4.958 1.00 98.25 182 THR A N 1
ATOM 1374 C CA . THR A 1 182 ? 1.906 7.256 4.563 1.00 98.25 182 THR A CA 1
ATOM 1375 C C . THR A 1 182 ? 0.413 6.929 4.608 1.00 98.25 182 THR A C 1
ATOM 1377 O O . THR A 1 182 ? -0.329 7.590 5.326 1.00 98.25 182 THR A O 1
ATOM 1380 N N . GLU A 1 183 ? -0.015 5.840 3.962 1.00 97.31 183 GLU A N 1
ATOM 1381 C CA . GLU A 1 183 ? -1.418 5.394 3.938 1.00 97.31 183 GLU A CA 1
ATOM 1382 C C . GLU A 1 183 ? -1.981 5.102 5.338 1.00 97.31 183 GLU A C 1
ATOM 1384 O O . GLU A 1 183 ? -3.164 5.333 5.613 1.00 97.31 183 GLU A O 1
ATOM 1389 N N . ALA A 1 184 ? -1.143 4.568 6.235 1.00 97.12 184 ALA A N 1
ATOM 1390 C CA . ALA A 1 184 ? -1.519 4.345 7.623 1.00 97.12 184 ALA A CA 1
ATOM 1391 C C . ALA A 1 184 ? -1.601 5.664 8.405 1.00 97.12 184 ALA A C 1
ATOM 1393 O O . ALA A 1 184 ? -2.545 5.848 9.166 1.00 97.12 184 ALA A O 1
ATOM 1394 N N . ASP A 1 185 ? -0.646 6.579 8.231 1.00 97.94 185 ASP A N 1
ATOM 1395 C CA . ASP A 1 185 ? -0.613 7.859 8.945 1.00 97.94 185 ASP A CA 1
ATOM 1396 C C . ASP A 1 185 ? -1.756 8.791 8.554 1.00 97.94 185 ASP A C 1
ATOM 1398 O O . ASP A 1 185 ? -2.323 9.436 9.439 1.00 97.94 185 ASP A O 1
ATOM 1402 N N . GLU A 1 186 ? -2.112 8.833 7.269 1.00 97.50 186 GLU A N 1
ATOM 1403 C CA . GLU A 1 186 ? -3.257 9.594 6.766 1.00 97.50 186 GLU A CA 1
ATOM 1404 C C . GLU A 1 186 ? -4.554 9.117 7.425 1.00 97.50 186 GLU A C 1
ATOM 1406 O O . GLU A 1 186 ? -5.282 9.909 8.022 1.00 97.50 186 GLU A O 1
ATOM 1411 N N . ARG A 1 187 ? -4.791 7.801 7.444 1.00 96.75 187 ARG A N 1
ATOM 1412 C CA . ARG A 1 187 ? -5.977 7.226 8.101 1.00 96.75 187 ARG A CA 1
ATOM 1413 C C . ARG A 1 187 ? -5.956 7.400 9.607 1.00 96.75 187 ARG A C 1
ATOM 1415 O O . ARG A 1 187 ? -6.986 7.684 10.208 1.00 96.75 187 ARG A O 1
ATOM 1422 N N . LEU A 1 188 ? -4.789 7.277 10.237 1.00 97.81 188 LEU A N 1
ATOM 1423 C CA . LEU A 1 188 ? -4.640 7.532 11.669 1.00 97.81 188 LEU A CA 1
ATOM 1424 C C . LEU A 1 188 ? -4.992 8.978 12.051 1.00 97.81 188 LEU A C 1
ATOM 1426 O O . LEU A 1 188 ? -5.341 9.220 13.207 1.00 97.81 188 LEU A O 1
ATOM 1430 N N . ALA A 1 189 ? -4.912 9.922 11.109 1.00 98.00 189 ALA A N 1
ATOM 1431 C CA . ALA A 1 189 ? -5.319 11.308 11.308 1.00 98.00 189 ALA A CA 1
ATOM 1432 C C . ALA A 1 189 ? -6.834 11.541 11.140 1.00 98.00 189 ALA A C 1
ATOM 1434 O O . ALA A 1 189 ? -7.317 12.601 11.534 1.00 98.00 189 ALA A O 1
ATOM 1435 N N . HIS A 1 190 ? -7.597 10.580 10.605 1.00 97.62 190 HIS A N 1
ATOM 1436 C CA . HIS A 1 190 ? -9.053 10.699 10.504 1.00 97.62 190 HIS A CA 1
ATOM 1437 C C . HIS A 1 190 ? -9.700 10.724 11.893 1.00 97.62 190 HIS A C 1
ATOM 1439 O O . HIS A 1 190 ? -9.321 9.954 12.782 1.00 97.62 190 HIS A O 1
ATOM 1445 N N . ALA A 1 191 ? -10.679 11.614 12.066 1.00 96.44 191 ALA A N 1
ATOM 1446 C CA . ALA A 1 191 ? -11.376 11.824 13.326 1.00 96.44 191 ALA A CA 1
ATOM 1447 C C . ALA A 1 191 ? -12.761 11.168 13.335 1.00 96.44 191 ALA A C 1
ATOM 1449 O O . ALA A 1 191 ? -13.529 11.309 12.389 1.00 96.44 191 ALA A O 1
ATOM 1450 N N . PHE A 1 192 ? -13.074 10.502 14.443 1.00 94.62 192 PHE A N 1
ATOM 1451 C CA . PHE A 1 192 ? -14.340 9.837 14.726 1.00 94.62 192 PHE A CA 1
ATOM 1452 C C . PHE A 1 192 ? -14.784 10.207 16.137 1.00 94.62 192 PHE A C 1
ATOM 1454 O O . PHE A 1 192 ? -13.990 10.110 17.078 1.00 94.62 192 PHE A O 1
ATOM 1461 N N . ALA A 1 193 ? -16.033 10.661 16.285 1.00 89.88 193 ALA A N 1
ATOM 1462 C CA . ALA A 1 193 ? -16.563 11.165 17.558 1.00 89.88 193 ALA A CA 1
ATOM 1463 C C . ALA A 1 193 ? -15.649 12.223 18.229 1.00 89.88 193 ALA A C 1
ATOM 1465 O O . ALA A 1 193 ? -15.442 12.215 19.440 1.00 89.88 193 ALA A O 1
ATOM 1466 N N . GLY A 1 194 ? -15.062 13.121 17.427 1.00 92.81 194 GLY A N 1
ATOM 1467 C CA . GLY A 1 194 ? -14.204 14.212 17.909 1.00 92.81 194 GLY A CA 1
ATOM 1468 C C . GLY A 1 194 ? -12.760 13.827 18.250 1.00 92.81 194 GLY A C 1
ATOM 1469 O O . GLY A 1 194 ? -12.015 14.693 18.700 1.00 92.81 194 GLY A O 1
ATOM 1470 N N . ARG A 1 195 ? -12.348 12.573 18.020 1.00 94.75 195 ARG A N 1
ATOM 1471 C CA . ARG A 1 195 ? -10.989 12.080 18.302 1.00 94.75 195 ARG A CA 1
ATOM 1472 C C . ARG A 1 195 ? -10.364 11.404 17.100 1.00 94.75 195 ARG A C 1
ATOM 1474 O O . ARG A 1 195 ? -11.047 10.693 16.366 1.00 94.75 195 ARG A O 1
ATOM 1481 N N . THR A 1 196 ? -9.061 11.574 16.910 1.00 97.25 196 THR A N 1
ATOM 1482 C CA . THR A 1 196 ? -8.352 10.889 15.818 1.00 97.25 196 THR A CA 1
ATOM 1483 C C . THR A 1 196 ? -8.218 9.391 16.088 1.00 97.25 196 THR A C 1
ATOM 1485 O O . THR A 1 196 ? -8.146 8.957 17.240 1.00 97.25 196 THR A O 1
ATOM 1488 N N . LEU A 1 197 ? -8.127 8.565 15.041 1.00 96.75 197 LEU A N 1
ATOM 1489 C CA . LEU A 1 197 ? -7.807 7.143 15.220 1.00 96.75 197 LEU A CA 1
ATOM 1490 C C . LEU A 1 197 ? -6.488 6.959 15.978 1.00 96.75 197 LEU A C 1
ATOM 1492 O O . LEU A 1 197 ? -6.372 6.056 16.801 1.00 96.75 197 LEU A O 1
ATOM 1496 N N . ARG A 1 198 ? -5.503 7.838 15.764 1.00 97.50 198 ARG A N 1
ATOM 1497 C CA . ARG A 1 198 ? -4.260 7.846 16.542 1.00 97.50 198 ARG A CA 1
ATOM 1498 C C . ARG A 1 198 ? -4.522 7.989 18.042 1.00 97.50 198 ARG A C 1
ATOM 1500 O O . ARG A 1 198 ? -3.956 7.213 18.808 1.00 97.50 198 ARG A O 1
ATOM 1507 N N . GLU A 1 199 ? -5.379 8.925 18.446 1.00 96.62 199 GLU A N 1
ATOM 1508 C CA . GLU A 1 199 ? -5.762 9.122 19.851 1.00 96.62 199 GLU A CA 1
ATOM 1509 C C . GLU A 1 199 ? -6.486 7.905 20.424 1.00 96.62 199 GLU A C 1
ATOM 1511 O O . GLU A 1 199 ? -6.166 7.477 21.533 1.00 96.62 199 GLU A O 1
ATOM 1516 N N . TRP A 1 200 ? -7.406 7.313 19.656 1.00 95.06 200 TRP A N 1
ATOM 1517 C CA . TRP A 1 200 ? -8.092 6.073 20.032 1.00 95.06 200 TRP A CA 1
ATOM 1518 C C . TRP A 1 200 ? -7.118 4.908 20.249 1.00 95.06 200 TRP A C 1
ATOM 1520 O O . TRP A 1 200 ? -7.290 4.114 21.170 1.00 95.06 200 TRP A O 1
ATOM 1530 N N . LEU A 1 201 ? -6.065 4.804 19.432 1.00 95.69 201 LEU A N 1
ATOM 1531 C CA . LEU A 1 201 ? -5.054 3.753 19.579 1.00 95.69 201 LEU A CA 1
ATOM 1532 C C . LEU A 1 201 ? -4.036 4.020 20.695 1.00 95.69 201 LEU A C 1
ATOM 1534 O O . LEU A 1 201 ? -3.387 3.080 21.155 1.00 95.69 201 LEU A O 1
ATOM 1538 N N . SER A 1 202 ? -3.850 5.275 21.104 1.00 94.31 202 SER A N 1
ATOM 1539 C CA . SER A 1 202 ? -2.976 5.622 22.229 1.00 94.31 202 SER A CA 1
ATOM 1540 C C . SER A 1 202 ? -3.688 5.617 23.578 1.00 94.31 202 SER A C 1
ATOM 1542 O O . SER A 1 202 ? -3.025 5.453 24.596 1.00 94.31 202 SER A O 1
ATOM 1544 N N . GLY A 1 203 ? -5.006 5.828 23.590 1.00 89.56 203 GLY A N 1
ATOM 1545 C CA . GLY A 1 203 ? -5.803 5.859 24.808 1.00 89.56 203 GLY A CA 1
ATOM 1546 C C . GLY A 1 203 ? -6.054 4.463 25.366 1.00 89.56 203 GLY A C 1
ATOM 1547 O O . GLY A 1 203 ? -6.176 3.497 24.613 1.00 89.56 203 GLY A O 1
ATOM 1548 N N . ASP A 1 204 ? -6.168 4.378 26.689 1.00 84.38 204 ASP A N 1
ATOM 1549 C CA . ASP A 1 204 ? -6.559 3.155 27.397 1.00 84.38 204 ASP A CA 1
ATOM 1550 C C . ASP A 1 204 ? -8.077 2.960 27.467 1.00 84.38 204 ASP A C 1
ATOM 1552 O O . ASP A 1 204 ? -8.529 1.871 27.804 1.00 84.38 204 ASP A O 1
ATOM 1556 N N . GLU A 1 205 ? -8.847 3.978 27.086 1.00 82.31 205 GLU A N 1
ATOM 1557 C CA . GLU A 1 205 ? -10.307 3.960 27.084 1.00 82.31 205 GLU A CA 1
ATOM 1558 C C . GLU A 1 205 ? -10.872 2.843 26.199 1.00 82.31 205 GLU A C 1
ATOM 1560 O O . GLU A 1 205 ? -10.399 2.590 25.085 1.00 82.31 205 GLU A O 1
ATOM 1565 N N . GLU A 1 206 ? -11.899 2.179 26.721 1.00 85.94 206 GLU A N 1
ATOM 1566 C CA . GLU A 1 206 ? -12.661 1.168 26.004 1.00 85.94 206 GLU A CA 1
ATOM 1567 C C . GLU A 1 206 ? -13.786 1.839 25.215 1.00 85.94 206 GLU A C 1
ATOM 1569 O O . GLU A 1 206 ? -14.440 2.766 25.693 1.00 85.94 206 GLU A O 1
ATOM 1574 N N . TYR A 1 207 ? -14.016 1.374 23.989 1.00 88.00 207 TYR A N 1
ATOM 1575 C CA . TYR A 1 207 ? -15.135 1.840 23.179 1.00 88.00 207 TYR A CA 1
ATOM 1576 C C . TYR A 1 207 ? -16.407 1.108 23.628 1.00 88.00 207 TYR A C 1
ATOM 1578 O O . TYR A 1 207 ? -16.624 -0.044 23.255 1.00 88.00 207 TYR A O 1
ATOM 1586 N N . THR A 1 208 ? -17.208 1.749 24.482 1.00 89.50 208 THR A N 1
ATOM 1587 C CA . THR A 1 208 ? -18.354 1.118 25.168 1.00 89.50 208 THR A CA 1
ATOM 1588 C C . THR A 1 208 ? -19.712 1.417 24.538 1.00 89.50 208 THR A C 1
ATOM 1590 O O . THR A 1 208 ? -20.668 0.686 24.785 1.00 89.50 208 THR A O 1
ATOM 1593 N N . GLU A 1 209 ? -19.823 2.476 23.736 1.00 89.12 209 GLU A N 1
ATOM 1594 C CA . GLU A 1 209 ? -21.088 2.939 23.158 1.00 89.12 209 GLU A CA 1
ATOM 1595 C C . GLU A 1 209 ? -20.957 3.150 21.649 1.00 89.12 209 GLU A C 1
ATOM 1597 O O . GLU A 1 209 ? -19.964 3.697 21.171 1.00 89.12 209 GLU A O 1
ATOM 1602 N N . LEU A 1 210 ? -21.974 2.729 20.888 1.00 90.19 210 LEU A N 1
ATOM 1603 C CA . LEU A 1 210 ? -22.002 2.914 19.439 1.00 90.19 210 LEU A CA 1
ATOM 1604 C C . LEU A 1 210 ? -22.247 4.381 19.086 1.00 90.19 210 LEU A C 1
ATOM 1606 O O . LEU A 1 210 ? -23.311 4.933 19.361 1.00 90.19 210 LEU A O 1
ATOM 1610 N N . SER A 1 211 ? -21.282 4.990 18.401 1.00 90.31 211 SER A N 1
ATOM 1611 C CA . SER A 1 211 ? -21.481 6.261 17.709 1.00 90.31 211 SER A CA 1
ATOM 1612 C C . SER A 1 211 ? -22.086 6.045 16.317 1.00 90.31 211 SER A C 1
ATOM 1614 O O . SER A 1 211 ? -22.010 4.955 15.747 1.00 90.31 211 SER A O 1
ATOM 1616 N N . ALA A 1 212 ? -22.651 7.105 15.730 1.00 89.12 212 ALA A N 1
ATOM 1617 C CA . ALA A 1 212 ? -23.164 7.072 14.356 1.00 89.12 212 ALA A CA 1
ATOM 1618 C C . ALA A 1 212 ? -22.088 6.651 13.331 1.00 89.12 212 ALA A C 1
ATOM 1620 O O . ALA A 1 212 ? -22.396 5.983 12.346 1.00 89.12 212 ALA A O 1
ATOM 1621 N N . ASP A 1 213 ? -20.820 6.965 13.610 1.00 92.56 213 ASP A N 1
ATOM 1622 C CA . ASP A 1 213 ? -19.690 6.683 12.720 1.00 92.56 213 ASP A CA 1
ATOM 1623 C C . ASP A 1 213 ? -18.994 5.342 13.021 1.00 92.56 213 ASP A C 1
ATOM 1625 O O . ASP A 1 213 ? -17.955 5.042 12.430 1.00 92.56 213 ASP A O 1
ATOM 1629 N N . ALA A 1 214 ? -19.528 4.517 13.934 1.00 92.62 214 ALA A N 1
ATOM 1630 C CA . ALA A 1 214 ? -18.877 3.288 14.400 1.00 92.62 214 ALA A CA 1
ATOM 1631 C C . ALA A 1 214 ? -18.504 2.330 13.252 1.00 92.62 214 ALA A C 1
ATOM 1633 O O . ALA A 1 214 ? -17.418 1.748 13.247 1.00 92.62 214 ALA A O 1
ATOM 1634 N N . SER A 1 215 ? -19.378 2.191 12.248 1.00 90.94 215 SER A N 1
ATOM 1635 C CA . SER A 1 215 ? -19.133 1.337 11.076 1.00 90.94 215 SER A CA 1
ATOM 1636 C C . SER A 1 215 ? -17.958 1.841 10.231 1.00 90.94 215 SER A C 1
ATOM 1638 O O . SER A 1 215 ? -17.050 1.076 9.889 1.00 90.94 215 SER A O 1
ATOM 1640 N N . GLN A 1 216 ? -17.917 3.150 9.963 1.00 92.25 216 GLN A N 1
ATOM 1641 C CA . GLN A 1 216 ? -16.825 3.775 9.220 1.00 92.25 216 GLN A CA 1
ATOM 1642 C C . GLN A 1 216 ? -15.510 3.704 10.007 1.00 92.25 216 GLN A C 1
ATOM 1644 O O . GLN A 1 216 ? -14.481 3.331 9.446 1.00 92.25 216 GLN A O 1
ATOM 1649 N N . MET A 1 217 ? -15.554 3.970 11.314 1.00 94.75 217 MET A N 1
ATOM 1650 C CA . MET A 1 217 ? -14.406 3.849 12.212 1.00 94.75 217 MET A CA 1
ATOM 1651 C C . MET A 1 217 ? -13.834 2.424 12.203 1.00 94.75 217 MET A C 1
ATOM 1653 O O . MET A 1 217 ? -12.627 2.240 12.045 1.00 94.75 217 MET A O 1
ATOM 1657 N N . ALA A 1 218 ? -14.688 1.401 12.311 1.00 93.62 218 ALA A N 1
ATOM 1658 C CA . ALA A 1 218 ? -14.267 0.004 12.242 1.00 93.62 218 ALA A CA 1
ATOM 1659 C C . ALA A 1 218 ? -13.660 -0.353 10.874 1.00 93.62 218 ALA A C 1
ATOM 1661 O O . ALA A 1 218 ? -12.677 -1.095 10.814 1.00 93.62 218 ALA A O 1
ATOM 1662 N N . SER A 1 219 ? -14.212 0.175 9.778 1.00 92.44 219 SER A N 1
ATOM 1663 C CA . SER A 1 219 ? -13.653 0.006 8.431 1.00 92.44 219 SER A CA 1
ATOM 1664 C C . SER A 1 219 ? -12.246 0.608 8.319 1.00 92.44 219 SER A C 1
ATOM 1666 O O . SER A 1 219 ? -11.302 -0.092 7.948 1.00 92.44 219 SER A O 1
ATOM 1668 N N . GLU A 1 220 ? -12.062 1.865 8.732 1.00 94.81 220 GLU A N 1
ATOM 1669 C CA . GLU A 1 220 ? -10.753 2.528 8.704 1.00 94.81 220 GLU A CA 1
ATOM 1670 C C . GLU A 1 220 ? -9.724 1.817 9.591 1.00 94.81 220 GLU A C 1
ATOM 1672 O O . GLU A 1 220 ? -8.585 1.595 9.179 1.00 94.81 220 GLU A O 1
ATOM 1677 N N . LEU A 1 221 ? -10.122 1.364 10.782 1.00 95.56 221 LEU A N 1
ATOM 1678 C CA . LEU A 1 221 ? -9.243 0.595 11.664 1.00 95.56 221 LEU A CA 1
ATOM 1679 C C . LEU A 1 221 ? -8.810 -0.745 11.047 1.00 95.56 221 LEU A C 1
ATOM 1681 O O . LEU A 1 221 ? -7.662 -1.157 11.236 1.00 95.56 221 LEU A O 1
ATOM 1685 N N . ARG A 1 222 ? -9.681 -1.420 10.280 1.00 95.50 222 ARG A N 1
ATOM 1686 C CA . ARG A 1 222 ? -9.312 -2.637 9.529 1.00 95.50 222 ARG A CA 1
ATOM 1687 C C . ARG A 1 222 ? -8.290 -2.332 8.437 1.00 95.50 222 ARG A C 1
ATOM 1689 O O . ARG A 1 222 ? -7.342 -3.106 8.277 1.00 95.50 222 ARG A O 1
ATOM 1696 N N . LEU A 1 223 ? -8.444 -1.216 7.722 1.00 94.94 223 LEU A N 1
ATOM 1697 C CA . LEU A 1 223 ? -7.467 -0.764 6.727 1.00 94.94 223 LEU A CA 1
ATOM 1698 C C . LEU A 1 223 ? -6.120 -0.445 7.387 1.00 94.94 223 LEU A C 1
ATOM 1700 O O . LEU A 1 223 ? -5.098 -0.989 6.969 1.00 94.94 223 LEU A O 1
ATOM 1704 N N . VAL A 1 224 ? -6.118 0.336 8.473 1.00 96.81 224 VAL A N 1
ATOM 1705 C CA . VAL A 1 224 ? -4.914 0.653 9.260 1.00 96.81 224 VAL A CA 1
ATOM 1706 C C . VAL A 1 224 ? -4.221 -0.625 9.738 1.00 96.81 224 VAL A C 1
ATOM 1708 O O . VAL A 1 224 ? -3.021 -0.797 9.519 1.00 96.81 224 VAL A O 1
ATOM 1711 N N . ALA A 1 225 ? -4.955 -1.567 10.337 1.00 96.75 225 ALA A N 1
ATOM 1712 C CA . ALA A 1 225 ? -4.392 -2.845 10.773 1.00 96.75 225 ALA A CA 1
ATOM 1713 C C . ALA A 1 225 ? -3.811 -3.657 9.598 1.00 96.75 225 ALA A C 1
ATOM 1715 O O . ALA A 1 225 ? -2.755 -4.286 9.742 1.00 96.75 225 ALA A O 1
ATOM 1716 N N . GLY A 1 226 ? -4.465 -3.618 8.431 1.00 96.19 226 GLY A N 1
ATOM 17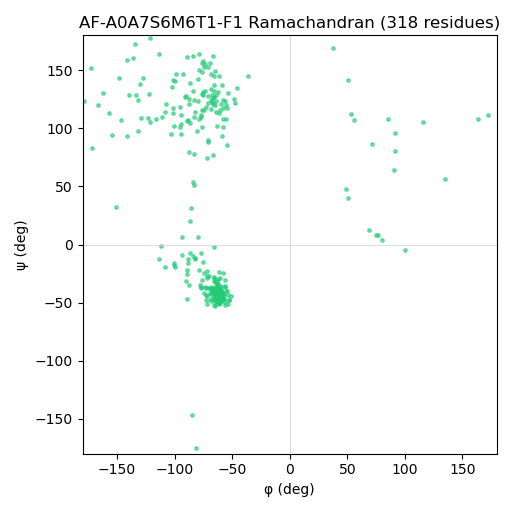17 C CA . GLY A 1 226 ? -3.993 -4.219 7.184 1.00 96.19 226 GLY A CA 1
ATOM 1718 C C . GLY A 1 226 ? -2.665 -3.627 6.709 1.00 96.19 226 GLY A C 1
ATOM 1719 O O . GLY A 1 226 ? -1.710 -4.376 6.484 1.00 96.19 226 GLY A O 1
ATOM 1720 N N . PHE A 1 227 ? -2.563 -2.297 6.638 1.00 97.31 227 PHE A N 1
ATOM 1721 C CA . PHE A 1 227 ? -1.342 -1.595 6.236 1.00 97.31 227 PHE A CA 1
ATOM 1722 C C . PHE A 1 227 ? -0.192 -1.819 7.217 1.00 97.31 227 PHE A C 1
ATOM 1724 O O . PHE A 1 227 ? 0.893 -2.224 6.798 1.00 97.31 227 PHE A O 1
ATOM 1731 N N . LEU A 1 228 ? -0.423 -1.668 8.526 1.00 97.44 228 LEU A N 1
ATOM 1732 C CA . LEU A 1 228 ? 0.595 -1.956 9.543 1.00 97.44 228 LEU A CA 1
ATOM 1733 C C . LEU A 1 228 ? 1.044 -3.426 9.481 1.00 97.44 228 LEU A C 1
ATOM 1735 O O . LEU A 1 228 ? 2.235 -3.726 9.567 1.00 97.44 228 LEU A O 1
ATOM 1739 N N . GLY A 1 229 ? 0.108 -4.352 9.254 1.00 97.62 229 GLY A N 1
ATOM 1740 C CA . GLY A 1 229 ? 0.406 -5.764 9.022 1.00 97.62 229 GLY A CA 1
ATOM 1741 C C . GLY A 1 229 ? 1.251 -6.010 7.771 1.00 97.62 229 GLY A C 1
ATOM 1742 O O . GLY A 1 229 ? 2.168 -6.831 7.808 1.00 97.62 229 GLY A O 1
ATOM 1743 N N . ALA A 1 230 ? 0.969 -5.311 6.670 1.00 97.25 230 ALA A N 1
ATOM 1744 C CA . ALA A 1 230 ? 1.757 -5.384 5.444 1.00 97.25 230 ALA A CA 1
ATOM 1745 C C . ALA A 1 230 ? 3.174 -4.831 5.647 1.00 97.25 230 ALA A C 1
ATOM 1747 O O . ALA A 1 230 ? 4.133 -5.472 5.219 1.00 97.25 230 ALA A O 1
ATOM 1748 N N . ARG A 1 231 ? 3.332 -3.722 6.381 1.00 97.50 231 ARG A N 1
ATOM 1749 C CA . ARG A 1 231 ? 4.651 -3.164 6.716 1.00 97.50 231 ARG A CA 1
ATOM 1750 C C . ARG A 1 231 ? 5.508 -4.130 7.508 1.00 97.50 231 ARG A C 1
ATOM 1752 O O . ARG A 1 231 ? 6.653 -4.362 7.149 1.00 97.50 231 ARG A O 1
ATOM 1759 N N . LEU A 1 232 ? 4.949 -4.772 8.530 1.00 97.75 232 LEU A N 1
ATOM 1760 C CA . LEU A 1 232 ? 5.684 -5.758 9.332 1.00 97.75 232 LEU A CA 1
ATOM 1761 C C . LEU A 1 232 ? 6.248 -6.926 8.506 1.00 97.75 232 LEU A C 1
ATOM 1763 O O . LEU A 1 232 ? 7.210 -7.565 8.947 1.00 97.75 232 LEU A O 1
ATOM 1767 N N . ARG A 1 233 ? 5.653 -7.221 7.342 1.00 97.31 233 ARG A N 1
ATOM 1768 C CA . ARG A 1 233 ? 6.121 -8.254 6.407 1.00 97.31 233 ARG A CA 1
ATOM 1769 C C . ARG A 1 233 ? 7.120 -7.706 5.387 1.00 97.31 233 ARG A C 1
ATOM 1771 O O . ARG A 1 233 ? 8.160 -8.324 5.161 1.00 97.31 233 ARG A O 1
ATOM 1778 N N . HIS A 1 234 ? 6.801 -6.562 4.787 1.00 96.88 234 HIS A N 1
ATOM 1779 C CA . HIS A 1 234 ? 7.444 -6.111 3.551 1.00 96.88 234 HIS A CA 1
ATOM 1780 C C . HIS A 1 234 ? 8.401 -4.933 3.728 1.00 96.88 234 HIS A C 1
ATOM 1782 O O . HIS A 1 234 ? 9.255 -4.750 2.872 1.00 96.88 234 HIS A O 1
ATOM 1788 N N . ASP A 1 235 ? 8.313 -4.170 4.820 1.00 97.56 235 ASP A N 1
ATOM 1789 C CA . ASP A 1 235 ? 9.180 -3.013 5.068 1.00 97.56 235 ASP A CA 1
ATOM 1790 C C . ASP A 1 235 ? 10.577 -3.479 5.534 1.00 97.56 235 ASP A C 1
ATOM 1792 O O . ASP A 1 235 ? 10.710 -4.017 6.644 1.00 97.56 235 ASP A O 1
ATOM 1796 N N . PRO A 1 236 ? 11.636 -3.304 4.718 1.00 97.06 236 PRO A N 1
ATOM 1797 C CA . PRO A 1 236 ? 12.979 -3.731 5.092 1.00 97.06 236 PRO A CA 1
ATOM 1798 C C . PRO A 1 236 ? 13.539 -2.940 6.282 1.00 97.06 236 PRO A C 1
ATOM 1800 O O . PRO A 1 236 ? 14.306 -3.511 7.056 1.00 97.06 236 PRO A O 1
ATOM 1803 N N . ALA A 1 237 ? 13.120 -1.685 6.497 1.00 96.38 237 ALA A N 1
ATOM 1804 C CA . ALA A 1 237 ? 13.598 -0.871 7.618 1.00 96.38 237 ALA A CA 1
ATOM 1805 C C . ALA A 1 237 ? 13.156 -1.445 8.978 1.00 96.38 237 ALA A C 1
ATOM 1807 O O . ALA A 1 237 ? 13.889 -1.383 9.965 1.00 96.38 237 ALA A O 1
ATOM 1808 N N . LEU A 1 238 ? 11.989 -2.100 9.028 1.00 97.25 238 LEU A N 1
ATOM 1809 C CA . LEU A 1 238 ? 11.483 -2.758 10.239 1.00 97.25 238 LEU A CA 1
ATOM 1810 C C . LEU A 1 238 ? 12.166 -4.099 10.547 1.00 97.25 238 LEU A C 1
ATOM 1812 O O . LEU A 1 238 ? 11.881 -4.702 11.584 1.00 97.25 238 LEU A O 1
ATOM 1816 N N . ARG A 1 239 ? 13.021 -4.621 9.658 1.00 95.31 239 ARG A N 1
ATOM 1817 C CA . ARG A 1 239 ? 13.784 -5.853 9.929 1.00 95.31 239 ARG A CA 1
ATOM 1818 C C . ARG A 1 239 ? 14.959 -5.581 10.860 1.00 95.31 239 ARG A C 1
ATOM 1820 O O . ARG A 1 239 ? 15.267 -6.418 11.704 1.00 95.31 239 ARG A O 1
ATOM 1827 N N . THR A 1 240 ? 15.589 -4.420 10.712 1.00 95.25 240 THR A N 1
ATOM 1828 C CA . THR A 1 240 ? 16.755 -4.011 11.500 1.00 95.25 240 THR A CA 1
ATOM 1829 C C . THR A 1 240 ? 16.356 -3.253 12.765 1.00 95.25 240 THR A C 1
ATOM 1831 O O . THR A 1 240 ? 17.014 -3.404 13.792 1.00 95.25 240 THR A O 1
ATOM 1834 N N . ASP A 1 241 ? 15.251 -2.502 12.741 1.00 97.81 241 ASP A N 1
ATOM 1835 C CA . ASP A 1 241 ? 14.774 -1.738 13.896 1.00 97.81 241 ASP A CA 1
ATOM 1836 C C . ASP A 1 241 ? 13.722 -2.506 14.721 1.00 97.81 241 ASP A C 1
ATOM 1838 O O . ASP A 1 241 ? 12.514 -2.478 14.455 1.00 97.81 241 ASP A O 1
ATOM 1842 N N . ARG A 1 242 ? 14.187 -3.183 15.780 1.00 97.38 242 ARG A N 1
ATOM 1843 C CA . ARG A 1 242 ? 13.321 -3.933 16.709 1.00 97.38 242 ARG A CA 1
ATOM 1844 C C . ARG A 1 242 ? 12.331 -3.036 17.456 1.00 97.38 242 ARG A C 1
ATOM 1846 O O . ARG A 1 242 ? 11.215 -3.479 17.735 1.00 97.38 242 ARG A O 1
ATOM 1853 N N . VAL A 1 243 ? 12.719 -1.805 17.791 1.00 97.94 243 VAL A N 1
ATOM 1854 C CA . VAL A 1 243 ? 11.881 -0.879 18.565 1.00 97.94 243 VAL A CA 1
ATOM 1855 C C . VAL A 1 243 ? 10.744 -0.361 17.691 1.00 97.94 243 VAL A C 1
ATOM 1857 O O . VAL A 1 243 ? 9.579 -0.441 18.095 1.00 97.94 243 VAL A O 1
ATOM 1860 N N . ALA A 1 244 ? 11.053 0.082 16.470 1.00 97.44 244 ALA A N 1
ATOM 1861 C CA . ALA A 1 244 ? 10.044 0.485 15.497 1.00 97.44 244 ALA A CA 1
ATOM 1862 C C . ALA A 1 244 ? 9.112 -0.680 15.144 1.00 97.44 244 ALA A C 1
ATOM 1864 O O . ALA A 1 244 ? 7.891 -0.513 15.166 1.00 97.44 244 ALA A O 1
ATOM 1865 N N . ARG A 1 245 ? 9.652 -1.886 14.918 1.00 98.19 245 ARG A N 1
ATOM 1866 C CA . ARG A 1 245 ? 8.843 -3.087 14.663 1.00 98.19 245 ARG A CA 1
ATOM 1867 C C . ARG A 1 245 ? 7.866 -3.373 15.803 1.00 98.19 245 ARG A C 1
ATOM 1869 O O . ARG A 1 245 ? 6.684 -3.597 15.550 1.00 98.19 245 ARG A O 1
ATOM 1876 N N . ALA A 1 246 ? 8.331 -3.329 17.053 1.00 98.00 246 ALA A N 1
ATOM 1877 C CA . ALA A 1 246 ? 7.483 -3.543 18.223 1.00 98.00 246 ALA A CA 1
ATOM 1878 C C . ALA A 1 246 ? 6.400 -2.460 18.359 1.00 98.00 246 ALA A C 1
ATOM 1880 O O . ALA A 1 246 ? 5.264 -2.770 18.717 1.00 98.00 246 ALA A O 1
ATOM 1881 N N . ARG A 1 247 ? 6.714 -1.197 18.039 1.00 97.19 247 ARG A N 1
ATOM 1882 C CA . ARG A 1 247 ? 5.731 -0.103 18.009 1.00 97.19 247 ARG A CA 1
ATOM 1883 C C . ARG A 1 247 ? 4.648 -0.349 16.954 1.00 97.19 247 ARG A C 1
ATOM 1885 O O . ARG A 1 247 ? 3.471 -0.283 17.292 1.00 97.19 247 ARG A O 1
ATOM 1892 N N . VAL A 1 248 ? 5.032 -0.687 15.721 1.00 97.75 248 VAL A N 1
ATOM 1893 C CA . VAL A 1 248 ? 4.090 -0.994 14.628 1.00 97.75 248 VAL A CA 1
ATOM 1894 C C . VAL A 1 248 ? 3.203 -2.191 14.987 1.00 97.75 248 VAL A C 1
ATOM 1896 O O . VAL A 1 248 ? 1.992 -2.139 14.780 1.00 97.75 248 VAL A O 1
ATOM 1899 N N . GLN A 1 249 ? 3.779 -3.241 15.582 1.00 98.19 249 GLN A N 1
ATOM 1900 C CA . GLN A 1 249 ? 3.033 -4.409 16.059 1.00 98.19 249 GLN A CA 1
ATOM 1901 C C . GLN A 1 249 ? 2.002 -4.025 17.131 1.00 98.19 249 GLN A C 1
ATOM 1903 O O . GLN A 1 249 ? 0.832 -4.367 16.986 1.00 98.19 249 GLN A O 1
ATOM 1908 N N . ARG A 1 250 ? 2.386 -3.240 18.149 1.00 97.50 250 ARG A N 1
ATOM 1909 C CA . ARG A 1 250 ? 1.445 -2.767 19.182 1.00 97.50 250 ARG A CA 1
ATOM 1910 C C . ARG A 1 250 ? 0.298 -1.944 18.599 1.00 97.50 250 ARG A C 1
ATOM 1912 O O . ARG A 1 250 ? -0.850 -2.168 18.975 1.00 97.50 250 ARG A O 1
ATOM 1919 N N . SER A 1 251 ? 0.586 -1.025 17.675 1.00 97.06 251 SER A N 1
ATOM 1920 C CA . SER A 1 251 ? -0.450 -0.226 17.006 1.00 97.06 251 SER A CA 1
ATOM 1921 C C . SER A 1 251 ? -1.409 -1.100 16.193 1.00 97.06 251 SER A C 1
ATOM 1923 O O . SER A 1 251 ? -2.621 -0.913 16.281 1.00 97.06 251 SER A O 1
ATOM 1925 N N . ARG A 1 252 ? -0.894 -2.103 15.467 1.00 97.50 252 ARG A N 1
ATOM 1926 C CA . ARG A 1 252 ? -1.716 -3.084 14.741 1.00 97.50 252 ARG A CA 1
ATOM 1927 C C . ARG A 1 252 ? -2.622 -3.880 15.684 1.00 97.50 252 ARG A C 1
ATOM 1929 O O . ARG A 1 252 ? -3.806 -4.049 15.392 1.00 97.50 252 ARG A O 1
ATOM 1936 N N . ASP A 1 253 ? -2.081 -4.369 16.795 1.00 97.19 253 ASP A N 1
ATOM 1937 C CA . ASP A 1 253 ? -2.830 -5.186 17.755 1.00 97.19 253 ASP A CA 1
ATOM 1938 C C . ASP A 1 253 ? -3.891 -4.363 18.489 1.00 97.19 253 ASP A C 1
ATOM 1940 O O . ASP A 1 253 ? -5.000 -4.842 18.718 1.00 97.19 253 ASP A O 1
ATOM 1944 N N . ARG A 1 254 ? -3.596 -3.098 18.822 1.00 96.88 254 ARG A N 1
ATOM 1945 C CA . ARG A 1 254 ? -4.595 -2.168 19.371 1.00 96.88 254 ARG A CA 1
ATOM 1946 C C . ARG A 1 254 ? -5.705 -1.890 18.354 1.00 96.88 254 ARG A C 1
ATOM 1948 O O . ARG A 1 254 ? -6.866 -1.992 18.726 1.00 96.88 254 ARG A O 1
ATOM 1955 N N . ALA A 1 255 ? -5.373 -1.636 17.085 1.00 96.38 255 ALA A N 1
ATOM 1956 C CA . ALA A 1 255 ? -6.380 -1.428 16.041 1.00 96.38 255 ALA A CA 1
ATOM 1957 C C . ALA A 1 255 ? -7.272 -2.661 15.850 1.00 96.38 255 ALA A C 1
ATOM 1959 O O . ALA A 1 255 ? -8.490 -2.540 15.792 1.00 96.38 255 ALA A O 1
ATOM 1960 N N . THR A 1 256 ? -6.678 -3.857 15.836 1.00 96.00 256 THR A N 1
ATOM 1961 C CA . THR A 1 256 ? -7.424 -5.121 15.718 1.00 96.00 256 THR A CA 1
ATOM 1962 C C . THR A 1 256 ? -8.355 -5.343 16.913 1.00 96.00 256 THR A C 1
ATOM 1964 O O . THR A 1 256 ? -9.510 -5.716 16.723 1.00 96.00 256 THR A O 1
ATOM 1967 N N . ARG A 1 257 ? -7.884 -5.076 18.140 1.00 95.94 257 ARG A N 1
ATOM 1968 C CA . ARG A 1 257 ? -8.714 -5.164 19.352 1.00 95.94 257 ARG A CA 1
ATOM 1969 C C . ARG A 1 257 ? -9.860 -4.159 19.344 1.00 95.94 257 ARG A C 1
ATOM 1971 O O . ARG A 1 257 ? -10.973 -4.539 19.674 1.00 95.94 257 ARG A O 1
ATOM 1978 N N . LEU A 1 258 ? -9.609 -2.920 18.928 1.00 95.56 258 LEU A N 1
ATOM 1979 C CA . LEU A 1 258 ? -10.642 -1.888 18.865 1.00 95.56 258 LEU A CA 1
ATOM 1980 C C . LEU A 1 258 ? -11.723 -2.229 17.827 1.00 95.56 258 LEU A C 1
ATOM 1982 O O . LEU A 1 258 ? -12.905 -2.054 18.094 1.00 95.56 258 LEU A O 1
ATOM 1986 N N . VAL A 1 259 ? -11.345 -2.805 16.678 1.00 94.75 259 VAL A N 1
ATOM 1987 C CA . VAL A 1 259 ? -12.317 -3.343 15.706 1.00 94.75 259 VAL A CA 1
ATOM 1988 C C . VAL A 1 259 ? -13.183 -4.433 16.332 1.00 94.75 259 VAL A C 1
ATOM 1990 O O . VAL A 1 259 ? -14.389 -4.439 16.093 1.00 94.75 259 VAL A O 1
ATOM 1993 N N . ALA A 1 260 ? -12.588 -5.351 17.101 1.00 93.94 260 ALA A N 1
ATOM 1994 C CA . ALA A 1 260 ? -13.333 -6.406 17.785 1.00 93.94 260 ALA A CA 1
ATOM 1995 C C . ALA A 1 260 ? -14.308 -5.815 18.815 1.00 93.94 260 ALA A C 1
ATOM 1997 O O . ALA A 1 260 ? -15.493 -6.101 18.732 1.00 93.94 260 ALA A O 1
ATOM 1998 N N . GLN A 1 261 ? -13.846 -4.892 19.667 1.00 94.44 261 GLN A N 1
ATOM 1999 C CA . GLN A 1 261 ? -14.690 -4.187 20.641 1.00 94.44 261 GLN A CA 1
ATOM 2000 C C . GLN A 1 261 ? -15.897 -3.516 19.979 1.00 94.44 261 GLN A C 1
ATOM 2002 O O . GLN A 1 261 ? -17.025 -3.764 20.385 1.00 94.44 261 GLN A O 1
ATOM 2007 N N . ILE A 1 262 ? -15.675 -2.727 18.921 1.00 93.75 262 ILE A N 1
ATOM 2008 C CA . ILE A 1 262 ? -16.761 -2.069 18.180 1.00 93.75 262 ILE A CA 1
ATOM 2009 C C . ILE A 1 262 ? -17.726 -3.109 17.586 1.00 93.75 262 ILE A C 1
ATOM 2011 O O . ILE A 1 262 ? -18.938 -2.910 17.611 1.00 93.75 262 ILE A O 1
ATOM 2015 N N . SER A 1 263 ? -17.196 -4.217 17.056 1.00 91.44 263 SER A N 1
ATOM 2016 C CA . SER A 1 263 ? -18.005 -5.265 16.417 1.00 91.44 263 SER A CA 1
ATOM 2017 C C . SER A 1 263 ? -18.829 -6.086 17.415 1.00 91.44 263 SER A C 1
ATOM 2019 O O . SER A 1 263 ? -19.880 -6.602 17.036 1.00 91.44 263 SER A O 1
ATOM 2021 N N . ASP A 1 264 ? -18.368 -6.186 18.662 1.00 93.44 264 ASP A N 1
ATOM 2022 C CA . ASP A 1 264 ? -19.032 -6.910 19.749 1.00 93.44 264 ASP A CA 1
ATOM 2023 C C . ASP A 1 264 ? -20.139 -6.077 20.424 1.00 93.44 264 ASP A C 1
ATOM 2025 O O . ASP A 1 264 ? -20.944 -6.620 21.186 1.00 93.44 264 ASP A O 1
ATOM 2029 N N . LEU A 1 265 ? -20.224 -4.768 20.142 1.00 94.06 265 LEU A N 1
ATOM 2030 C CA . LEU A 1 265 ? -21.267 -3.917 20.708 1.00 94.06 265 LEU A CA 1
ATOM 2031 C C . LEU A 1 265 ? -22.662 -4.264 20.147 1.00 94.06 265 LEU A C 1
ATOM 2033 O O . LEU A 1 265 ? -22.841 -4.372 18.924 1.00 94.06 265 LEU A O 1
ATOM 2037 N N . PRO A 1 266 ? -23.691 -4.373 21.012 1.00 91.00 266 PRO A N 1
ATOM 2038 C CA . PRO A 1 266 ? -25.062 -4.616 20.581 1.00 91.00 266 PRO A CA 1
ATOM 2039 C C . PRO A 1 266 ? -25.536 -3.553 19.586 1.00 91.00 266 PRO A C 1
ATOM 2041 O O . PRO A 1 266 ? -25.542 -2.366 19.894 1.00 91.00 266 PRO A O 1
ATOM 2044 N N . GLY A 1 267 ? -25.964 -3.985 18.400 1.00 86.69 267 GLY A N 1
ATOM 2045 C CA . GLY A 1 267 ? -26.476 -3.099 17.352 1.00 86.69 267 GLY A CA 1
ATOM 2046 C C . GLY A 1 267 ? -25.481 -2.755 16.233 1.00 86.69 267 GLY A C 1
ATOM 2047 O O . GLY A 1 267 ? -25.879 -2.152 15.234 1.00 86.69 267 GLY A O 1
ATOM 2048 N N . PHE A 1 268 ? -24.217 -3.187 16.326 1.00 84.75 268 PHE A N 1
ATOM 2049 C CA . PHE A 1 268 ? -23.228 -2.940 15.268 1.00 84.75 268 PHE A CA 1
ATOM 2050 C C . PHE A 1 268 ? -23.583 -3.652 13.951 1.00 84.75 268 PHE A C 1
ATOM 2052 O O . PHE A 1 268 ? -23.495 -3.070 12.872 1.00 84.75 268 PHE A O 1
ATOM 2059 N N . THR A 1 269 ? -24.068 -4.895 14.021 1.00 69.56 269 THR A N 1
ATOM 2060 C CA . THR A 1 269 ? -24.493 -5.670 12.841 1.00 69.56 269 THR A CA 1
ATOM 2061 C C . THR A 1 269 ? -25.840 -5.225 12.266 1.00 69.56 269 THR A C 1
ATOM 2063 O O . THR A 1 269 ? -26.149 -5.552 11.123 1.00 69.56 269 THR A O 1
ATOM 2066 N N . SER A 1 270 ? -26.630 -4.449 13.015 1.00 51.69 270 SER A N 1
ATOM 2067 C CA . SER A 1 270 ? -27.908 -3.896 12.546 1.00 51.69 270 SER A CA 1
ATOM 2068 C C . SER A 1 270 ? -27.775 -2.563 11.801 1.00 51.69 270 SER A C 1
ATOM 2070 O O . SER A 1 270 ? -28.746 -2.112 11.205 1.00 51.69 270 SER A O 1
ATOM 2072 N 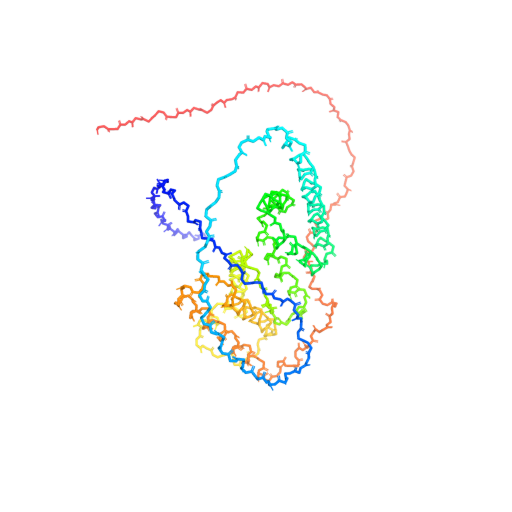N . LEU A 1 271 ? -26.584 -1.954 11.774 1.00 50.62 271 LEU A N 1
ATOM 2073 C CA . LEU A 1 271 ? -26.319 -0.673 11.099 1.00 50.62 271 LEU A CA 1
ATOM 2074 C C . LEU A 1 271 ? -25.963 -0.806 9.606 1.00 50.62 271 LEU A C 1
ATOM 2076 O O . LEU A 1 271 ? -25.422 0.117 9.004 1.00 50.62 271 LEU A O 1
ATOM 2080 N N . GLY A 1 272 ? -26.329 -1.931 8.991 1.00 43.59 272 GLY A N 1
ATOM 2081 C CA . GLY A 1 272 ? -26.235 -2.127 7.552 1.00 43.59 272 GLY A CA 1
ATOM 2082 C C . GLY A 1 272 ? -24.854 -2.604 7.118 1.00 43.59 272 GLY A C 1
ATOM 2083 O O . GLY A 1 272 ? -23.891 -1.846 7.027 1.00 43.59 272 GLY A O 1
ATOM 2084 N N . THR A 1 273 ? -24.782 -3.870 6.723 1.00 44.28 273 THR A N 1
ATOM 2085 C CA . THR A 1 273 ? -23.994 -4.257 5.554 1.00 44.28 273 THR A CA 1
ATOM 2086 C C . THR A 1 273 ? -24.478 -3.410 4.375 1.00 44.28 273 THR A C 1
ATOM 2088 O O . THR A 1 273 ? -25.378 -3.799 3.636 1.00 44.28 273 THR A O 1
ATOM 2091 N N . ILE A 1 274 ? -23.921 -2.205 4.230 1.00 47.38 274 ILE A N 1
ATOM 2092 C CA . ILE A 1 274 ? -24.041 -1.400 3.016 1.00 47.38 274 ILE A CA 1
ATOM 2093 C C . ILE A 1 274 ? -23.164 -2.089 1.963 1.00 47.38 274 ILE A C 1
ATOM 2095 O O . ILE A 1 274 ? -22.071 -1.645 1.637 1.00 47.38 274 ILE A O 1
ATOM 2099 N N . ASP A 1 275 ? -23.652 -3.217 1.453 1.00 44.56 275 ASP A N 1
ATOM 2100 C CA . ASP A 1 275 ? -23.304 -3.742 0.132 1.00 44.56 275 ASP A CA 1
ATOM 2101 C C . ASP A 1 275 ? -24.226 -3.092 -0.923 1.00 44.56 275 ASP A C 1
ATOM 2103 O O . ASP A 1 275 ? -24.582 -3.714 -1.922 1.00 44.56 275 ASP A O 1
ATOM 2107 N N . ASP A 1 276 ? -24.651 -1.841 -0.697 1.00 39.88 276 ASP A N 1
ATOM 2108 C CA . ASP A 1 276 ? -25.363 -1.054 -1.698 1.00 39.88 276 ASP A CA 1
ATOM 2109 C C . ASP A 1 276 ? -24.357 -0.163 -2.450 1.00 39.88 276 ASP A C 1
ATOM 2111 O O . ASP A 1 276 ? -23.933 0.875 -1.929 1.00 39.88 276 ASP A O 1
ATOM 2115 N N . PRO A 1 277 ? -23.942 -0.536 -3.676 1.00 45.62 277 PRO A N 1
ATOM 2116 C CA . PRO A 1 277 ? -23.022 0.261 -4.485 1.00 45.62 277 PRO A CA 1
ATOM 2117 C C . PRO A 1 277 ? -23.617 1.608 -4.934 1.00 45.62 277 PRO A C 1
ATOM 2119 O O . PRO A 1 277 ? -22.924 2.380 -5.599 1.00 45.62 277 PRO A O 1
ATOM 2122 N N . THR A 1 278 ? -24.877 1.915 -4.602 1.00 43.19 278 THR A N 1
ATOM 2123 C CA . THR A 1 278 ? -25.529 3.176 -4.983 1.00 43.19 278 THR A CA 1
ATOM 2124 C C . THR A 1 278 ? -25.324 4.320 -3.987 1.00 43.19 278 THR A C 1
ATOM 2126 O O . THR A 1 278 ? -25.507 5.478 -4.364 1.00 43.19 278 THR A O 1
ATOM 2129 N N . LEU A 1 279 ? -24.827 4.059 -2.770 1.00 42.25 279 LEU A N 1
ATOM 2130 C CA . LEU A 1 279 ? -24.437 5.108 -1.816 1.00 42.25 279 LEU A CA 1
ATOM 2131 C C . LEU A 1 279 ? -23.007 5.604 -2.082 1.00 42.25 279 LEU A C 1
ATOM 2133 O O . LEU A 1 279 ? -22.145 5.642 -1.207 1.00 42.25 279 LEU A O 1
ATOM 2137 N N . SER A 1 280 ? -22.760 6.019 -3.325 1.00 38.84 280 SER A N 1
ATOM 2138 C CA . SER A 1 280 ? -21.689 6.969 -3.612 1.00 38.84 280 SER A CA 1
ATOM 2139 C C . SER A 1 280 ? -22.045 8.278 -2.916 1.00 38.84 280 SER A C 1
ATOM 2141 O O . SER A 1 280 ? -23.033 8.919 -3.275 1.00 38.84 280 SER A O 1
ATOM 2143 N N . SER A 1 281 ? -21.259 8.676 -1.917 1.00 38.16 281 SER A N 1
ATOM 2144 C CA . SER A 1 281 ? -21.371 9.998 -1.301 1.00 38.16 281 SER A CA 1
ATOM 2145 C C . SER A 1 281 ? -21.481 11.083 -2.381 1.00 38.16 281 SER A C 1
ATOM 2147 O O . SER A 1 281 ? -20.703 11.058 -3.344 1.00 38.16 281 SER A O 1
ATOM 2149 N N . PRO A 1 282 ? -22.407 12.051 -2.256 1.00 37.97 282 PRO A N 1
ATOM 2150 C CA . PRO A 1 282 ? -22.473 13.163 -3.186 1.00 37.97 282 PRO A CA 1
ATOM 2151 C C . PRO A 1 282 ? -21.161 13.944 -3.102 1.00 37.97 282 PRO A C 1
ATOM 2153 O O . PRO A 1 282 ? -20.828 14.557 -2.088 1.00 37.97 282 PRO A O 1
ATOM 2156 N N . ARG A 1 283 ? -20.395 13.908 -4.193 1.00 36.31 283 ARG A N 1
ATOM 2157 C CA . ARG A 1 283 ? -19.287 14.831 -4.437 1.00 36.31 283 ARG A CA 1
ATOM 2158 C C . ARG A 1 283 ? -19.854 16.252 -4.292 1.00 36.31 283 ARG A C 1
ATOM 2160 O O . ARG A 1 283 ? -20.874 16.525 -4.926 1.00 36.31 283 ARG A O 1
ATOM 2167 N N . PRO A 1 284 ? -19.246 17.168 -3.521 1.00 38.78 284 PRO A N 1
ATOM 2168 C CA . PRO A 1 284 ? -19.671 18.558 -3.549 1.00 38.78 284 PRO A CA 1
ATOM 2169 C C . PRO A 1 284 ? -19.412 19.105 -4.957 1.00 38.78 284 PRO A C 1
ATOM 2171 O O . PRO A 1 284 ? -18.2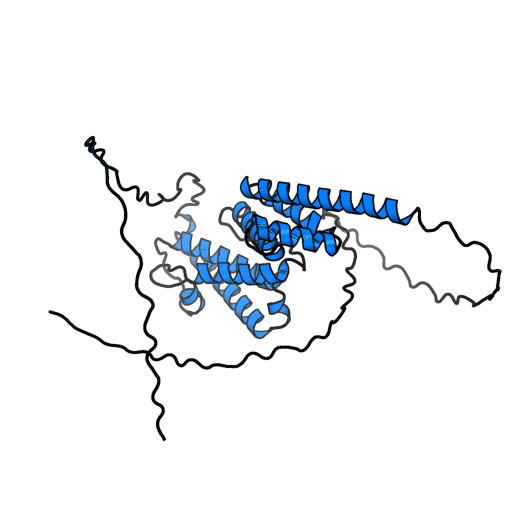80 19.392 -5.341 1.00 38.78 284 PRO A O 1
ATOM 2174 N N . THR A 1 285 ? -20.467 19.208 -5.762 1.00 40.47 285 THR A N 1
ATOM 2175 C CA . THR A 1 285 ? -20.469 19.965 -7.010 1.00 40.47 285 THR A CA 1
ATOM 2176 C C . THR A 1 285 ? -20.424 21.443 -6.663 1.00 40.47 285 THR A C 1
ATOM 2178 O O . THR A 1 285 ? -21.453 22.103 -6.556 1.00 40.47 285 THR A O 1
ATOM 2181 N N . THR A 1 286 ? -19.227 21.993 -6.512 1.00 42.38 286 THR A N 1
ATOM 2182 C CA . THR A 1 286 ? -19.011 23.427 -6.699 1.00 42.38 286 THR A CA 1
ATOM 2183 C C . THR A 1 286 ? -18.837 23.694 -8.193 1.00 42.38 286 THR A C 1
ATOM 2185 O O . THR A 1 286 ? -17.738 23.869 -8.705 1.00 42.38 286 THR A O 1
ATOM 2188 N N . SER A 1 287 ? -19.959 23.704 -8.916 1.00 38.81 287 SER A N 1
ATOM 2189 C CA . SER A 1 287 ? -20.074 24.450 -10.171 1.00 38.81 287 SER A CA 1
ATOM 2190 C C . SER A 1 287 ? -20.684 25.810 -9.848 1.00 38.81 287 SER A C 1
ATOM 2192 O O . SER A 1 287 ? -21.860 25.860 -9.485 1.00 38.81 287 SER A O 1
ATOM 2194 N N . PRO A 1 288 ? -19.946 26.924 -9.959 1.00 51.00 288 PRO A N 1
ATOM 2195 C CA . PRO A 1 288 ? -20.586 28.222 -10.031 1.00 51.00 288 PRO A CA 1
ATOM 2196 C C . PRO A 1 288 ? -21.277 28.356 -11.393 1.00 51.00 288 PRO A C 1
ATOM 2198 O O . PRO A 1 288 ? -20.658 28.240 -12.453 1.00 51.00 288 PRO A O 1
ATOM 2201 N N . ALA A 1 289 ? -22.587 28.583 -11.341 1.00 40.31 289 ALA A N 1
ATOM 2202 C CA . ALA A 1 289 ? -23.410 28.933 -12.483 1.00 40.31 289 ALA A CA 1
ATOM 2203 C C . ALA A 1 289 ? -22.829 30.168 -13.191 1.00 40.31 289 ALA A C 1
ATOM 2205 O O . ALA A 1 289 ? -22.743 31.250 -12.614 1.00 40.31 289 ALA A O 1
ATOM 2206 N N . SER A 1 290 ? -22.433 29.996 -14.450 1.00 42.81 290 SER A N 1
ATOM 2207 C CA . SER A 1 290 ? -22.144 31.111 -15.347 1.00 42.81 290 SER A CA 1
ATOM 2208 C C . SER A 1 290 ? -23.460 31.599 -15.943 1.00 42.81 290 SER A C 1
ATOM 2210 O O . SER A 1 290 ? -24.079 30.911 -16.753 1.00 42.81 290 SER A O 1
ATOM 2212 N N . THR A 1 291 ? -23.896 32.785 -15.529 1.00 43.75 291 THR A N 1
ATOM 2213 C CA . THR A 1 291 ? -24.993 33.523 -16.162 1.00 43.75 291 THR A CA 1
ATOM 2214 C C . THR A 1 291 ? -24.523 34.052 -17.523 1.00 43.75 291 THR A C 1
ATOM 2216 O O . THR A 1 291 ? -23.488 34.721 -17.579 1.00 43.75 291 THR A O 1
ATOM 2219 N N . PRO A 1 292 ? -25.242 33.803 -18.631 1.00 48.03 292 PRO A N 1
ATOM 2220 C CA . PRO A 1 292 ? -24.891 34.363 -19.926 1.00 48.03 292 PRO A CA 1
ATOM 2221 C C . PRO A 1 292 ? -25.518 35.755 -20.073 1.00 48.03 292 PRO A C 1
ATOM 2223 O O . PRO A 1 292 ? -26.709 35.877 -20.349 1.00 48.03 292 PRO A O 1
ATOM 2226 N N . THR A 1 293 ? -24.715 36.811 -19.937 1.00 50.91 293 THR A N 1
ATOM 2227 C CA . THR A 1 293 ? -25.113 38.161 -20.368 1.00 50.91 293 THR A CA 1
ATOM 2228 C C . THR A 1 293 ? -24.314 38.529 -21.608 1.00 50.91 293 THR A C 1
ATOM 2230 O O . THR A 1 293 ? -23.086 38.596 -21.593 1.00 50.91 293 THR A O 1
ATOM 2233 N N . GLY A 1 294 ? -25.033 38.673 -22.717 1.00 39.88 294 GLY A N 1
ATOM 2234 C CA . GLY A 1 294 ? -24.473 38.818 -24.048 1.00 39.88 294 GLY A CA 1
ATOM 2235 C C . GLY A 1 294 ? -23.951 40.211 -24.409 1.00 39.88 294 GLY A C 1
ATOM 2236 O O . GLY A 1 294 ? -24.321 41.221 -23.827 1.00 39.88 294 GLY A O 1
ATOM 2237 N N . ARG A 1 295 ? -23.156 40.181 -25.487 1.00 42.25 295 ARG A N 1
ATOM 2238 C CA . ARG A 1 295 ? -22.943 41.187 -26.546 1.00 42.25 295 ARG A CA 1
ATOM 2239 C C . ARG A 1 295 ? -22.565 42.622 -26.150 1.00 42.25 295 ARG A C 1
ATOM 2241 O O . ARG A 1 295 ? -23.410 43.439 -25.814 1.00 42.25 295 ARG A O 1
ATOM 2248 N N . GLY A 1 296 ? -21.322 42.964 -26.495 1.00 39.38 296 GLY A N 1
ATOM 2249 C CA . GLY A 1 296 ? -20.886 44.333 -26.783 1.00 39.38 296 GLY A CA 1
ATOM 2250 C C . GLY A 1 296 ? -19.459 44.393 -27.343 1.00 39.38 296 GLY A C 1
ATOM 2251 O O . GLY A 1 296 ? -18.514 44.610 -26.601 1.00 39.38 296 GLY A O 1
ATOM 2252 N N . ARG A 1 297 ? -19.299 44.177 -28.654 1.00 43.00 297 ARG A N 1
ATOM 2253 C CA . ARG A 1 297 ? -18.151 44.619 -29.492 1.00 43.00 297 ARG A CA 1
ATOM 2254 C C . ARG A 1 297 ? -18.494 46.033 -30.031 1.00 43.00 297 ARG A C 1
ATOM 2256 O O . ARG A 1 297 ? -19.702 46.272 -30.092 1.00 43.00 297 ARG A O 1
ATOM 2263 N N . PRO A 1 298 ? -17.595 46.928 -30.529 1.00 60.06 298 PRO A N 1
ATOM 2264 C CA . PRO A 1 298 ? -16.127 46.927 -30.775 1.00 60.06 298 PRO A CA 1
ATOM 2265 C C . PRO A 1 298 ? -15.410 48.071 -29.988 1.00 60.06 298 PRO A C 1
ATOM 2267 O O . PRO A 1 298 ? -16.075 48.808 -29.281 1.00 60.06 298 PRO A O 1
ATOM 2270 N N . ALA A 1 299 ? -14.087 48.289 -29.977 1.00 38.75 299 ALA A N 1
ATOM 2271 C CA . ALA A 1 299 ? -13.168 48.562 -31.087 1.00 38.75 299 ALA A CA 1
ATOM 2272 C C . ALA A 1 299 ? -11.695 48.568 -30.605 1.00 38.75 299 ALA A C 1
ATOM 2274 O O . ALA A 1 299 ? -11.411 48.890 -29.456 1.00 38.75 299 ALA A O 1
ATOM 2275 N N . ALA A 1 300 ? -10.770 48.230 -31.505 1.00 48.06 300 ALA A N 1
ATOM 2276 C CA . ALA A 1 300 ? -9.332 48.532 -31.407 1.00 48.06 300 ALA A CA 1
ATOM 2277 C C . ALA A 1 300 ? -9.072 49.991 -31.882 1.00 48.06 300 ALA A C 1
ATOM 2279 O O . ALA A 1 300 ? -10.048 50.623 -32.298 1.00 48.06 300 ALA A O 1
ATOM 2280 N N . PRO A 1 301 ? -7.829 50.524 -31.991 1.00 64.25 301 PRO A N 1
ATOM 2281 C CA . PRO A 1 301 ? -6.498 50.039 -31.568 1.00 64.25 301 PRO A CA 1
ATOM 2282 C C . PRO A 1 301 ? -5.632 51.122 -30.854 1.00 64.25 301 PRO A C 1
ATOM 2284 O O . PRO A 1 301 ? -5.994 52.292 -30.869 1.00 64.25 301 PRO A O 1
ATOM 2287 N N . ALA A 1 302 ? -4.467 50.750 -30.293 1.00 46.69 302 ALA A N 1
ATOM 2288 C CA . ALA A 1 302 ? -3.165 51.454 -30.431 1.00 46.69 302 ALA A CA 1
ATOM 2289 C C . ALA A 1 302 ? -2.132 51.018 -29.358 1.00 46.69 302 ALA A C 1
ATOM 2291 O O . ALA A 1 302 ? -2.298 51.322 -28.186 1.00 46.69 302 ALA A O 1
ATOM 2292 N N . THR A 1 303 ? -1.119 50.265 -29.809 1.00 52.19 303 THR A N 1
ATOM 2293 C CA . THR A 1 303 ? 0.356 50.471 -29.738 1.00 52.19 303 THR A CA 1
ATOM 2294 C C . THR A 1 303 ? 1.059 51.090 -28.485 1.00 52.19 303 THR A C 1
ATOM 2296 O O . THR A 1 303 ? 0.411 51.528 -27.549 1.00 52.19 303 THR A O 1
ATOM 2299 N N . PRO A 1 304 ? 2.412 51.044 -28.378 1.00 58.88 304 PRO A N 1
ATOM 2300 C CA . PRO A 1 304 ? 3.141 50.386 -27.288 1.00 58.88 304 PRO A CA 1
ATOM 2301 C C . PRO A 1 304 ? 3.922 51.366 -26.381 1.00 58.88 304 PRO A C 1
ATOM 2303 O O . PRO A 1 304 ? 4.221 52.492 -26.768 1.00 58.88 304 PRO A O 1
ATOM 2306 N N . GLY A 1 305 ? 4.336 50.930 -25.187 1.00 43.31 305 GLY A N 1
ATOM 2307 C CA . GLY A 1 305 ? 5.081 51.794 -24.266 1.00 43.31 305 GLY A CA 1
ATOM 2308 C C . GLY A 1 305 ? 5.983 51.046 -23.291 1.00 43.31 305 GLY A C 1
ATOM 2309 O O . GLY A 1 305 ? 5.527 50.646 -22.234 1.00 43.31 305 GLY A O 1
ATOM 2310 N N . ALA A 1 306 ? 7.245 50.912 -23.706 1.00 47.75 306 ALA A N 1
ATOM 2311 C CA . ALA A 1 306 ? 8.506 50.997 -22.958 1.00 47.75 306 ALA A CA 1
ATOM 2312 C C . ALA A 1 306 ? 8.756 50.205 -21.639 1.00 47.75 306 ALA A C 1
ATOM 2314 O O . ALA A 1 306 ? 7.911 50.141 -20.751 1.00 47.75 306 ALA A O 1
ATOM 2315 N N . PRO A 1 307 ? 9.992 49.686 -21.461 1.00 64.62 307 PRO A N 1
ATOM 2316 C CA . PRO A 1 307 ? 10.459 49.018 -20.247 1.00 64.62 307 PRO A CA 1
ATOM 2317 C C . PRO A 1 307 ? 11.162 49.990 -19.282 1.00 64.62 307 PRO A C 1
ATOM 2319 O O . PRO A 1 307 ? 11.885 50.873 -19.733 1.00 64.62 307 PRO A O 1
ATOM 2322 N N . ALA A 1 308 ? 11.041 49.775 -17.968 1.00 44.38 308 ALA A N 1
ATOM 2323 C CA . ALA A 1 308 ? 12.072 50.114 -16.976 1.00 44.38 308 ALA A CA 1
ATOM 2324 C C . ALA A 1 308 ? 11.628 49.703 -15.567 1.00 44.38 308 ALA A C 1
ATOM 2326 O O . ALA A 1 308 ? 10.614 50.190 -15.073 1.00 44.38 308 ALA A O 1
ATOM 2327 N N . SER A 1 309 ? 12.426 48.878 -14.891 1.00 56.97 309 SER A N 1
ATOM 2328 C CA . SER A 1 309 ? 13.093 49.253 -13.630 1.00 56.97 309 SER A CA 1
ATOM 2329 C C . SER A 1 309 ? 13.759 48.021 -13.026 1.00 56.97 309 SER A C 1
ATOM 2331 O O . SER A 1 309 ? 13.100 47.079 -12.594 1.00 56.97 309 SER A O 1
ATOM 2333 N N . ALA A 1 310 ? 15.090 48.042 -13.032 1.00 59.03 310 ALA A N 1
ATOM 2334 C CA . ALA A 1 310 ? 15.924 47.130 -12.269 1.00 59.03 310 ALA A CA 1
ATOM 2335 C C . ALA A 1 310 ? 15.781 47.419 -10.761 1.00 59.03 310 ALA A C 1
ATOM 2337 O O . ALA A 1 310 ? 15.619 48.584 -10.383 1.00 59.03 310 ALA A O 1
ATOM 2338 N N . PRO A 1 311 ? 15.859 46.404 -9.888 1.00 65.94 311 PRO A N 1
ATOM 2339 C CA . PRO A 1 311 ? 15.882 46.622 -8.450 1.00 65.94 311 PRO A CA 1
ATOM 2340 C C . PRO A 1 311 ? 17.257 47.117 -7.977 1.00 65.94 311 PRO A C 1
ATOM 2342 O O . PRO A 1 311 ? 18.298 46.539 -8.285 1.00 65.94 311 PRO A O 1
ATOM 2345 N N . VAL A 1 312 ? 17.218 48.201 -7.204 1.00 66.69 312 VAL A N 1
ATOM 2346 C CA . VAL A 1 312 ? 18.327 48.787 -6.443 1.00 66.69 312 VAL A CA 1
ATOM 2347 C C . VAL A 1 312 ? 18.765 47.815 -5.343 1.00 66.69 312 VAL A C 1
ATOM 2349 O O . VAL A 1 312 ? 17.948 47.372 -4.538 1.00 66.69 312 VAL A O 1
ATOM 2352 N N . VAL A 1 313 ? 20.060 47.503 -5.310 1.00 64.56 313 VAL A N 1
ATOM 2353 C CA . VAL A 1 313 ? 20.729 46.755 -4.236 1.00 64.56 313 VAL A CA 1
ATOM 2354 C C . VAL A 1 313 ? 21.079 47.737 -3.110 1.00 64.56 313 VAL A C 1
ATOM 2356 O O . VAL A 1 313 ? 21.762 48.721 -3.392 1.00 64.56 313 VAL A O 1
ATOM 2359 N N . PRO A 1 314 ? 20.652 47.521 -1.853 1.00 68.81 314 PRO A N 1
ATOM 2360 C CA . PRO A 1 314 ? 21.158 48.301 -0.734 1.00 68.81 314 PRO A CA 1
ATOM 2361 C C . PRO A 1 314 ? 22.533 47.793 -0.278 1.00 68.81 314 PRO A C 1
ATOM 2363 O O . PRO A 1 314 ? 22.730 46.627 0.064 1.00 68.81 314 PRO A O 1
ATOM 2366 N N . GLU A 1 315 ? 23.474 48.730 -0.285 1.00 60.44 315 GLU A N 1
ATOM 2367 C CA . GLU A 1 315 ? 24.839 48.665 0.225 1.00 60.44 315 GLU A CA 1
ATOM 2368 C C . GLU A 1 315 ? 24.843 48.320 1.726 1.00 60.44 315 GLU A C 1
ATOM 2370 O O . GLU A 1 315 ? 24.190 48.973 2.542 1.00 60.44 315 GLU A O 1
ATOM 2375 N N . THR A 1 316 ? 25.549 47.249 2.094 1.00 65.31 316 THR A N 1
ATOM 2376 C CA . THR A 1 316 ? 25.697 46.809 3.487 1.00 65.31 316 THR A CA 1
ATOM 2377 C C . THR A 1 316 ? 26.908 47.511 4.095 1.00 65.31 316 THR A C 1
ATOM 2379 O O . THR A 1 316 ? 28.048 47.185 3.777 1.00 65.31 316 THR A O 1
ATOM 2382 N N . VAL A 1 317 ? 26.654 48.481 4.972 1.00 64.25 317 VAL A N 1
ATOM 2383 C CA . VAL A 1 317 ? 27.662 49.102 5.839 1.00 64.25 317 VAL A CA 1
ATOM 2384 C C . VAL A 1 317 ? 27.978 48.128 6.976 1.00 64.25 317 VAL A C 1
ATOM 2386 O O . VAL A 1 317 ? 27.105 47.804 7.780 1.00 64.25 317 VAL A O 1
ATOM 2389 N N . GLY A 1 318 ? 29.218 47.641 7.029 1.00 52.19 318 GLY A N 1
ATOM 2390 C CA . GLY A 1 318 ? 29.731 46.856 8.153 1.00 52.19 318 GLY A CA 1
ATOM 2391 C C . GLY A 1 318 ? 30.124 47.743 9.345 1.00 52.19 318 GLY A C 1
ATOM 2392 O O . GLY A 1 318 ? 30.537 48.886 9.136 1.00 52.19 318 GLY A O 1
ATOM 2393 N N . PRO A 1 319 ? 30.034 47.243 10.588 1.00 66.31 319 PRO A N 1
ATOM 2394 C CA . PRO A 1 319 ? 30.680 47.862 11.735 1.00 66.31 319 PRO A CA 1
ATOM 2395 C C . PRO A 1 319 ? 31.980 47.128 12.113 1.00 66.31 319 PRO A C 1
ATOM 2397 O O . PRO A 1 319 ? 32.020 45.903 12.065 1.00 66.31 319 PRO A O 1
ATOM 2400 N N . GLY A 1 320 ? 32.987 47.926 12.497 1.00 53.81 320 GLY A N 1
ATOM 2401 C CA . GLY A 1 320 ? 34.012 47.669 13.529 1.00 53.81 320 GLY A CA 1
ATOM 2402 C C . GLY A 1 320 ? 34.632 46.286 13.651 1.00 53.81 320 GLY A C 1
ATOM 2403 O O . GLY A 1 320 ? 33.962 45.411 14.238 1.00 53.81 320 GLY A O 1
#

pLDDT: mean 74.24, std 25.3, range [30.11, 98.62]

Foldseek 3Di:
DDDDDDDDDDDDDDDDDDDDDDDDDDPPPPPDDPDDDDDDDDDDDDDDDDDDDDDDDDDDDDDDDDDDDDPDDDPPPVVVVVVVVVVVLVVLLVQLVVLVVCVVVVVLVVSLVSLVVSCVPDDPVSNVVSQVSCCVPPVDGSLLVSLVSQQSVQVVVQVLAARARPDDDPSNLQNNLVVLVVLLVVLQQDDDPRHGVVCQLVDPDAPADDDPCLLVLLSSLRHNLRSLVVNLPRHPVLVPDVPVSVVSVSSSVSSVVNSVRSCPHPCSPVSDPCPPPPPPDDDPPPDDDDDDDDDDDDDDDDDDDDDDDDDDDDDDDDDD

Sequence (320 aa):
MRVLWLGALVFGASSVPADADILRASSASCHWPAINWDLPDASFPSHGIPPKADDGTLQSTGAKPLDEAGQSKDEAETTAESDETAGADEQAERRMVAAFEDADAGRLRAALREAQALVLRAKPDALQRLEVLTRARRGVELPEWLARLRIDAELSAARGRVVRIPYATSYEAPALGRLLQTEADERLAHAFAGRTLREWLSGDEEYTELSADASQMASELRLVAGFLGARLRHDPALRTDRVARARVQRSRDRATRLVA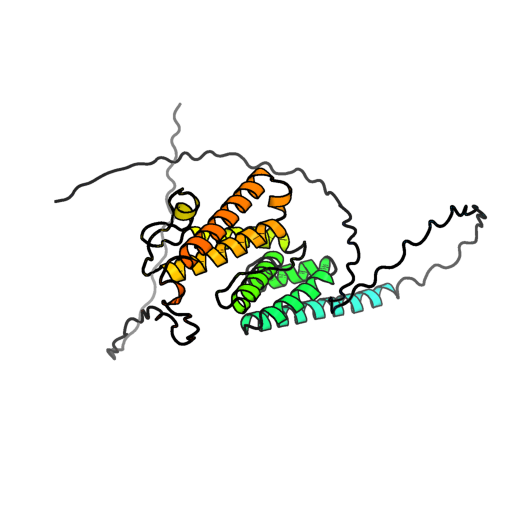QISDLPGFTSLGTIDDPTLSSPRPTTSPASTPTGRGRPAAPATPGAPASAPVVPETVGPG

Solvent-accessible surface area (backbone atoms only — not comparable to full-atom values): 20740 Å² total; per-residue (Å²): 138,86,82,89,80,90,80,89,80,89,79,83,85,81,86,76,84,91,81,80,86,85,88,75,90,77,87,72,81,76,81,72,79,87,77,78,90,72,83,89,74,90,84,87,80,90,78,82,85,80,79,90,80,80,92,76,87,79,82,89,78,81,91,77,92,80,80,96,79,82,87,88,84,72,82,73,64,64,59,59,59,53,56,56,52,51,55,53,42,56,49,49,50,54,51,44,52,52,23,50,53,29,40,78,71,67,39,26,65,57,15,46,54,49,45,50,55,46,62,76,67,43,52,73,71,47,43,52,49,49,33,52,52,32,31,74,76,69,74,41,53,43,38,44,49,53,28,49,39,50,51,52,36,34,52,68,68,33,73,77,46,59,42,69,71,90,78,77,56,81,78,25,19,63,41,32,28,50,51,37,49,50,61,30,52,58,56,31,62,43,68,58,98,91,37,30,45,50,53,60,60,70,46,88,74,78,76,83,72,88,54,96,55,45,68,59,51,38,39,52,31,38,38,36,26,18,30,39,52,36,32,78,74,48,18,62,71,48,72,78,33,63,67,60,35,52,50,45,50,52,53,26,53,41,27,51,50,50,35,48,46,52,60,69,39,92,62,52,81,75,69,58,86,75,83,56,87,79,76,66,75,82,72,85,78,85,71,82,83,80,79,92,80,82,88,84,85,88,82,86,87,81,88,88,80,85,88,87,82,83,84,83,80,84,82,82,84,81,80,134